Protein AF-A0A7W3NNF2-F1 (afdb_monomer)

Structure (mmCIF, N/CA/C/O backbone):
data_AF-A0A7W3NNF2-F1
#
_entry.id   AF-A0A7W3NNF2-F1
#
loop_
_atom_site.group_PDB
_atom_site.id
_atom_site.type_symbol
_atom_site.label_atom_id
_atom_site.label_alt_id
_atom_site.label_comp_id
_atom_site.label_asym_id
_atom_site.label_entity_id
_atom_site.label_seq_id
_atom_site.pdbx_PDB_ins_code
_atom_site.Cartn_x
_atom_site.Cartn_y
_atom_site.Cartn_z
_atom_site.occupancy
_atom_site.B_iso_or_equiv
_atom_site.auth_seq_id
_atom_site.auth_comp_id
_atom_site.auth_asym_id
_atom_site.auth_atom_id
_atom_site.pdbx_PDB_model_num
ATOM 1 N N . MET A 1 1 ? -35.968 32.078 -67.500 1.00 38.50 1 MET A N 1
ATOM 2 C CA . MET A 1 1 ? -36.875 32.742 -66.541 1.00 38.50 1 MET A CA 1
ATOM 3 C C . MET A 1 1 ? -36.019 33.376 -65.451 1.00 38.50 1 MET A C 1
ATOM 5 O O . MET A 1 1 ? -35.128 32.705 -64.951 1.00 38.50 1 MET A O 1
ATOM 9 N N . SER A 1 2 ? -36.236 34.665 -65.187 1.00 35.00 2 SER A N 1
ATOM 10 C CA . SER A 1 2 ? -35.641 35.509 -64.125 1.00 35.00 2 SER A CA 1
ATOM 11 C C . SER A 1 2 ? -36.028 35.037 -62.703 1.00 35.00 2 SER A C 1
ATOM 13 O O . SER A 1 2 ? -36.948 34.232 -62.609 1.00 35.00 2 SER A O 1
ATOM 15 N N . LEU A 1 3 ? -35.496 35.503 -61.557 1.00 34.69 3 LEU A N 1
ATOM 16 C CA . LEU A 1 3 ? -34.336 36.333 -61.132 1.00 34.69 3 LEU A CA 1
ATOM 1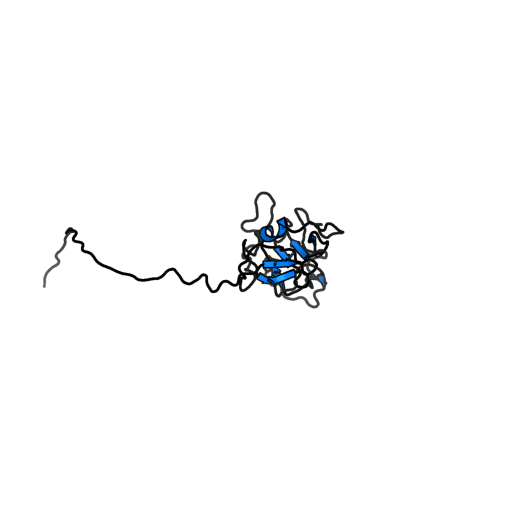7 C C . LEU A 1 3 ? -34.142 36.103 -59.599 1.00 34.69 3 LEU A C 1
ATOM 19 O O . LEU A 1 3 ? -35.027 35.536 -58.963 1.00 34.69 3 LEU A O 1
ATOM 23 N N . MET A 1 4 ? -33.038 36.557 -58.985 1.00 40.38 4 MET A N 1
ATOM 24 C CA . MET A 1 4 ? -32.804 36.493 -57.518 1.00 40.38 4 MET A CA 1
ATOM 25 C C . MET A 1 4 ? -33.267 37.760 -56.759 1.00 40.38 4 MET A C 1
ATOM 27 O O . MET A 1 4 ? -32.959 38.850 -57.233 1.00 40.38 4 MET A O 1
ATOM 31 N N . VAL A 1 5 ? -33.865 37.610 -55.556 1.00 39.09 5 VAL A N 1
ATOM 32 C CA . VAL A 1 5 ? -33.988 38.569 -54.406 1.00 39.09 5 VAL A CA 1
ATOM 33 C C . VAL A 1 5 ? -34.308 37.738 -53.127 1.00 39.09 5 VAL A C 1
ATOM 35 O O . VAL A 1 5 ? -34.936 36.694 -53.274 1.00 39.09 5 VAL A O 1
ATOM 38 N N . GLY A 1 6 ? -33.968 38.062 -51.864 1.00 32.38 6 GLY A N 1
ATOM 39 C CA . GLY A 1 6 ? -33.025 39.053 -51.305 1.00 32.38 6 GLY A CA 1
ATOM 40 C C . GLY A 1 6 ? -33.463 39.683 -49.952 1.00 32.38 6 GLY A C 1
ATOM 41 O O . GLY A 1 6 ? -34.292 40.582 -49.980 1.00 32.38 6 GLY A O 1
ATOM 42 N N . ALA A 1 7 ? -32.830 39.286 -48.824 1.00 37.88 7 ALA A N 1
ATOM 43 C CA . ALA A 1 7 ? -32.930 39.874 -47.452 1.00 37.88 7 ALA A CA 1
ATOM 44 C C . ALA A 1 7 ? -34.326 39.782 -46.739 1.00 37.88 7 ALA A C 1
ATOM 46 O O . ALA A 1 7 ? -35.313 39.475 -47.390 1.00 37.88 7 ALA A O 1
ATOM 47 N N . ASP A 1 8 ? -34.528 39.950 -45.414 1.00 39.12 8 ASP A N 1
ATOM 48 C CA . ASP A 1 8 ? -33.784 40.744 -44.411 1.00 39.12 8 ASP A CA 1
ATOM 49 C C . ASP A 1 8 ? -34.137 40.433 -42.904 1.00 39.12 8 ASP A C 1
ATOM 51 O O . ASP A 1 8 ? -34.826 39.468 -42.572 1.00 39.12 8 ASP A O 1
ATOM 55 N N . HIS A 1 9 ? -33.621 41.278 -42.000 1.00 33.97 9 HIS A N 1
ATOM 56 C CA . HIS A 1 9 ? -33.496 41.310 -40.529 1.00 33.97 9 HIS A CA 1
ATOM 57 C C . HIS A 1 9 ? -34.736 41.200 -39.570 1.00 33.97 9 HIS A C 1
ATOM 59 O O . HIS A 1 9 ? -35.650 42.013 -39.579 1.00 33.97 9 HIS A O 1
ATOM 65 N N . THR A 1 10 ? -34.609 40.313 -38.560 1.00 34.22 10 THR A N 1
ATOM 66 C CA . THR A 1 10 ? -34.455 40.617 -37.095 1.00 34.22 10 THR A CA 1
ATOM 67 C C . THR A 1 10 ? -35.571 41.229 -36.183 1.00 34.22 10 THR A C 1
ATOM 69 O O . THR A 1 10 ? -35.793 42.430 -36.159 1.00 34.22 10 THR A O 1
ATOM 72 N N . ARG A 1 11 ? -35.968 40.402 -35.180 1.00 35.00 11 ARG A N 1
ATOM 73 C CA . ARG A 1 11 ? -36.272 40.660 -33.727 1.00 35.00 11 ARG A CA 1
ATOM 74 C C . ARG A 1 11 ? -37.613 41.245 -33.200 1.00 35.00 11 ARG A C 1
ATOM 76 O O . ARG A 1 11 ? -38.072 42.298 -33.606 1.00 35.00 11 ARG A O 1
ATOM 83 N N . ARG A 1 12 ? -37.960 40.664 -32.027 1.00 36.41 12 ARG A N 1
ATOM 84 C CA . ARG A 1 12 ? -38.613 41.209 -30.801 1.00 36.41 12 ARG A CA 1
ATOM 85 C C . ARG A 1 12 ? -40.149 41.288 -30.706 1.00 36.41 12 ARG A C 1
ATOM 87 O O . ARG A 1 12 ? -40.740 42.329 -30.944 1.00 36.41 12 ARG A O 1
ATOM 94 N N . TYR A 1 13 ? -40.697 40.252 -30.067 1.00 33.94 13 TYR A N 1
ATOM 95 C CA . TYR A 1 13 ? -41.611 40.322 -28.910 1.00 33.94 13 TYR A CA 1
ATOM 96 C C . TYR A 1 13 ? -41.071 39.279 -27.895 1.00 33.94 13 TYR A C 1
ATOM 98 O O . TYR A 1 13 ? -40.384 38.355 -28.325 1.00 33.94 13 TYR A O 1
ATOM 106 N N . GLY A 1 14 ? -41.203 39.357 -26.570 1.00 31.67 14 GLY A N 1
ATOM 107 C CA . GLY A 1 14 ? -42.100 40.121 -25.697 1.00 31.67 14 GLY A CA 1
ATOM 108 C C . GLY A 1 14 ? -42.653 39.122 -24.667 1.00 31.67 14 GLY A C 1
ATOM 109 O O . GLY A 1 14 ? -43.333 38.185 -25.072 1.00 31.67 14 GLY A O 1
ATOM 110 N N . GLU A 1 15 ? -42.277 39.240 -23.391 1.00 40.91 15 GLU A N 1
ATOM 111 C CA . GLU A 1 15 ? -42.538 38.231 -22.342 1.00 40.91 15 GLU A CA 1
ATOM 112 C C . GLU A 1 15 ? -44.025 38.088 -21.980 1.00 40.91 15 GLU A C 1
ATOM 114 O O . GLU A 1 15 ? -44.731 39.091 -21.926 1.00 40.91 15 GLU A O 1
ATOM 119 N N . LEU A 1 16 ? -44.454 36.868 -21.624 1.00 37.06 16 LEU A N 1
ATOM 120 C CA . LEU A 1 16 ? -45.623 36.588 -20.776 1.00 37.06 16 LEU A CA 1
ATOM 121 C C . LEU A 1 16 ? -45.434 35.229 -20.063 1.00 37.06 16 LEU A C 1
ATOM 123 O O . LEU A 1 16 ? -45.477 34.180 -20.704 1.00 37.06 16 LEU A O 1
ATOM 127 N N . GLU A 1 17 ? -45.241 35.259 -18.741 1.00 44.72 17 GLU A N 1
ATOM 128 C CA . GLU A 1 17 ? -45.393 34.101 -17.835 1.00 44.72 17 GLU A CA 1
ATOM 129 C C . GLU A 1 17 ? -46.878 33.666 -17.779 1.00 44.72 17 GLU A C 1
ATOM 131 O O . GLU A 1 17 ? -47.758 34.493 -18.051 1.00 44.72 17 GLU A O 1
ATOM 136 N N . PRO A 1 18 ? -47.200 32.405 -17.414 1.00 44.91 18 PRO A N 1
ATOM 137 C CA . PRO A 1 18 ? -47.631 32.203 -16.020 1.00 44.91 18 PRO A CA 1
ATOM 138 C C . PRO A 1 18 ? -47.343 30.822 -15.378 1.00 44.91 18 PRO A C 1
ATOM 140 O O . PRO A 1 18 ? -47.273 29.792 -16.042 1.00 44.91 18 PRO A O 1
ATOM 143 N N . ASP A 1 19 ? -47.287 30.854 -14.042 1.00 37.44 19 ASP A N 1
ATOM 144 C CA . ASP A 1 19 ? -47.691 29.852 -13.036 1.00 37.44 19 ASP A CA 1
ATOM 145 C C . ASP A 1 19 ? -47.734 28.338 -13.352 1.00 37.44 19 ASP A C 1
ATOM 147 O O . ASP A 1 19 ? -48.500 27.855 -14.183 1.00 37.44 19 ASP A O 1
ATOM 151 N N . GLY A 1 20 ? -47.144 27.560 -12.428 1.00 35.47 20 GLY A N 1
ATOM 152 C CA . GLY A 1 20 ? -47.862 26.398 -11.875 1.00 35.47 20 GLY A CA 1
ATOM 153 C C . GLY A 1 20 ? -47.114 25.063 -11.774 1.00 35.47 20 GLY A C 1
ATOM 154 O O . GLY A 1 20 ? -47.039 24.293 -12.721 1.00 35.47 20 GLY A O 1
ATOM 155 N N . THR A 1 21 ? -46.730 24.703 -10.542 1.00 43.19 21 THR A N 1
ATOM 156 C CA . THR A 1 21 ? -46.660 23.312 -10.025 1.00 43.19 21 THR A CA 1
ATOM 157 C C . THR A 1 21 ? -45.976 22.219 -10.871 1.00 43.19 21 THR A C 1
ATOM 15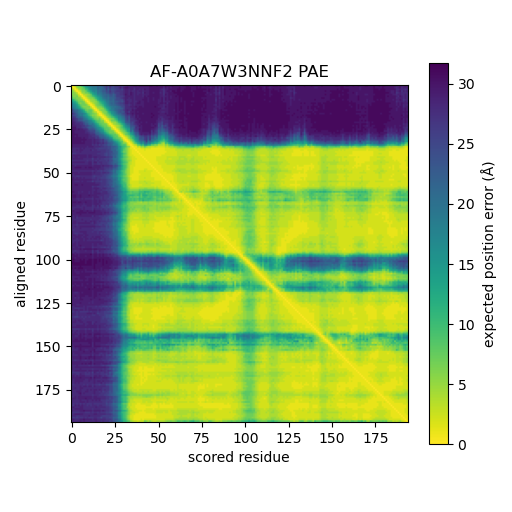9 O O . THR A 1 21 ? -46.620 21.489 -11.619 1.00 43.19 21 THR A O 1
ATOM 162 N N . GLY A 1 22 ? -44.701 21.943 -10.564 1.00 37.03 22 GLY A N 1
ATOM 163 C CA . GLY A 1 22 ? -43.995 20.727 -10.993 1.00 37.03 22 GLY A CA 1
ATOM 164 C C . GLY A 1 22 ? -43.159 20.089 -9.877 1.00 37.03 22 GLY A C 1
ATOM 165 O O . GLY A 1 22 ? -41.971 20.371 -9.744 1.00 37.03 22 GLY A O 1
ATOM 166 N N . ARG A 1 23 ? -43.747 19.187 -9.073 1.00 45.66 23 ARG A N 1
ATOM 167 C CA . ARG A 1 23 ? -42.959 18.260 -8.233 1.00 45.66 23 ARG A CA 1
ATOM 168 C C . ARG A 1 23 ? -42.293 17.223 -9.144 1.00 45.66 23 ARG A C 1
ATOM 170 O O . ARG A 1 23 ? -43.009 16.473 -9.798 1.00 45.66 23 ARG A O 1
ATOM 177 N N . GLY A 1 24 ? -40.966 17.088 -9.117 1.00 37.19 24 GLY A N 1
ATOM 178 C CA . GLY A 1 24 ? -40.318 15.997 -9.855 1.00 37.19 24 GLY A CA 1
ATOM 179 C C . GLY A 1 24 ? -38.791 16.017 -9.872 1.00 37.19 24 GLY A C 1
ATOM 180 O O . GLY A 1 24 ? -38.188 16.677 -10.701 1.00 37.19 24 GLY A O 1
ATOM 181 N N . GLN A 1 25 ? -38.198 15.247 -8.956 1.00 47.06 25 GLN A N 1
ATOM 182 C CA . GLN A 1 25 ? -36.982 14.421 -9.107 1.00 47.06 25 GLN A CA 1
ATOM 183 C C . GLN A 1 25 ? -36.225 14.549 -10.459 1.00 47.06 25 GLN A C 1
ATOM 185 O O . GLN A 1 25 ? -36.792 14.357 -11.529 1.00 47.06 25 GLN A O 1
ATOM 190 N N . ARG A 1 26 ? -34.893 14.691 -10.468 1.00 46.06 26 ARG A N 1
ATOM 191 C CA . ARG A 1 26 ? -33.960 13.689 -9.915 1.00 46.06 26 ARG A CA 1
ATOM 192 C C . ARG A 1 26 ? -32.717 14.335 -9.289 1.00 46.06 26 ARG A C 1
ATOM 194 O O . ARG A 1 26 ? -31.945 14.989 -9.981 1.00 46.06 26 ARG A O 1
ATOM 201 N N . ARG A 1 27 ? -32.452 14.041 -8.010 1.00 50.69 27 ARG A N 1
ATOM 202 C CA . ARG A 1 27 ? -31.066 14.023 -7.511 1.00 50.69 27 ARG A CA 1
ATOM 203 C C . ARG A 1 27 ? -30.389 12.794 -8.122 1.00 50.69 27 ARG A C 1
ATOM 205 O O . ARG A 1 27 ? -30.975 11.713 -8.073 1.00 50.69 27 ARG A O 1
ATOM 212 N N . GLY A 1 28 ? -29.215 12.977 -8.728 1.00 43.16 28 GLY A N 1
ATOM 213 C CA . GLY A 1 28 ? -28.478 11.912 -9.413 1.00 43.16 28 GLY A CA 1
ATOM 214 C C . GLY A 1 28 ? -28.218 10.728 -8.484 1.00 43.16 28 GLY A C 1
ATOM 215 O O . GLY A 1 28 ? -27.638 10.884 -7.413 1.00 43.16 28 GLY A O 1
ATOM 216 N N . SER A 1 29 ? -28.695 9.550 -8.872 1.00 49.78 29 SER A N 1
ATOM 217 C CA . SER A 1 29 ? -28.713 8.349 -8.038 1.00 49.78 29 SER A CA 1
ATOM 218 C C . SER A 1 29 ? -27.457 7.490 -8.216 1.00 49.78 29 SER A C 1
ATOM 220 O O . SER A 1 29 ? -27.585 6.292 -8.450 1.00 49.78 29 SER A O 1
ATOM 222 N N . ASP A 1 30 ? -26.277 8.106 -8.125 1.00 50.31 30 ASP A N 1
ATOM 223 C CA . ASP A 1 30 ? -24.987 7.484 -8.486 1.00 50.31 30 ASP A CA 1
ATOM 224 C C . ASP A 1 30 ? -24.115 7.115 -7.264 1.00 50.31 30 ASP A C 1
ATOM 226 O O . ASP A 1 30 ? -23.176 6.333 -7.349 1.00 50.31 30 ASP A O 1
ATOM 230 N N . ASP A 1 31 ? -24.470 7.616 -6.078 1.00 52.47 31 ASP A N 1
ATOM 231 C CA . ASP A 1 31 ? -23.687 7.433 -4.842 1.00 52.47 31 ASP A CA 1
ATOM 232 C C . ASP A 1 31 ? -23.972 6.098 -4.117 1.00 52.47 31 ASP A C 1
ATOM 234 O O . ASP A 1 31 ? -23.369 5.786 -3.097 1.00 52.47 31 ASP A O 1
ATOM 238 N N . ARG A 1 32 ? -24.913 5.287 -4.627 1.00 51.19 32 ARG A N 1
ATOM 239 C CA . ARG A 1 32 ? -25.394 4.052 -3.967 1.00 51.19 32 ARG A CA 1
ATOM 240 C C . ARG A 1 32 ? -24.659 2.771 -4.371 1.00 51.19 32 ARG A C 1
ATOM 242 O O . ARG A 1 32 ? -25.029 1.705 -3.894 1.00 51.19 32 ARG A O 1
ATOM 249 N N . ASN A 1 33 ? -23.656 2.864 -5.243 1.00 56.84 33 ASN A N 1
ATOM 250 C CA . ASN A 1 33 ? -22.888 1.706 -5.719 1.00 56.84 33 ASN A CA 1
ATOM 251 C C . ASN A 1 33 ? -21.378 1.819 -5.434 1.00 56.84 33 ASN A C 1
ATOM 253 O O . ASN A 1 33 ? -20.579 1.062 -5.985 1.00 56.84 33 ASN A O 1
ATOM 257 N N . ARG A 1 34 ? -20.987 2.763 -4.569 1.00 65.94 34 ARG A N 1
ATOM 258 C CA . ARG A 1 34 ? -19.632 2.866 -4.023 1.00 65.94 34 ARG A CA 1
ATOM 259 C C . ARG A 1 34 ? -19.516 1.916 -2.840 1.00 65.94 34 ARG A C 1
ATOM 261 O O . ARG A 1 34 ? -20.115 2.152 -1.796 1.00 65.94 34 ARG A O 1
ATOM 268 N N . CYS A 1 35 ? -18.746 0.847 -3.010 1.00 85.19 35 CYS A N 1
ATOM 269 C CA . CYS A 1 35 ? -18.306 0.046 -1.876 1.00 85.19 35 CYS A CA 1
ATOM 270 C C . CYS A 1 35 ? -17.312 0.897 -1.081 1.00 85.19 35 CYS A C 1
ATOM 272 O O . CYS A 1 35 ? -16.266 1.269 -1.612 1.00 85.19 35 CYS A O 1
ATOM 274 N N . VAL A 1 36 ? -17.671 1.246 0.150 1.00 95.00 36 VAL A N 1
ATOM 275 C CA . VAL A 1 36 ? -16.796 1.934 1.105 1.00 95.00 36 VAL A CA 1
ATOM 276 C C . VAL A 1 36 ? -16.325 0.906 2.126 1.00 95.00 36 VAL A C 1
ATOM 278 O O . VAL A 1 36 ? -17.095 0.020 2.492 1.00 95.00 36 VAL A O 1
ATOM 281 N N . THR A 1 37 ? -15.074 1.001 2.564 1.00 96.94 37 THR A N 1
ATOM 282 C CA . THR A 1 37 ? -14.524 0.141 3.618 1.00 96.94 37 THR A CA 1
ATOM 283 C C . THR A 1 37 ? -13.497 0.883 4.465 1.00 96.94 37 THR A C 1
ATOM 285 O O . THR A 1 37 ? -12.904 1.871 4.024 1.00 96.94 37 THR A O 1
ATOM 288 N N . VAL A 1 38 ? -13.272 0.377 5.675 1.00 98.00 38 VAL A N 1
ATOM 289 C CA . VAL A 1 38 ? -12.231 0.834 6.595 1.00 98.00 38 VAL A CA 1
ATOM 290 C C . VAL A 1 38 ? -11.297 -0.335 6.898 1.00 98.00 38 VAL A C 1
ATOM 292 O O . VAL A 1 38 ? -11.749 -1.452 7.146 1.00 98.00 38 VAL A O 1
ATOM 295 N N . PHE A 1 39 ? -9.984 -0.094 6.894 1.00 98.31 39 PHE A N 1
ATOM 296 C CA . PHE A 1 39 ? -8.999 -1.122 7.230 1.00 98.31 39 PHE A CA 1
ATOM 297 C C . PHE A 1 39 ? -8.590 -1.070 8.698 1.00 98.31 39 PHE A C 1
ATOM 299 O O . PHE A 1 39 ? -8.335 -0.004 9.258 1.00 98.31 39 PHE A O 1
ATOM 306 N N . TYR A 1 40 ? -8.446 -2.248 9.297 1.00 98.56 40 TYR A N 1
ATOM 307 C CA . TYR A 1 40 ? -8.100 -2.446 10.702 1.00 98.56 40 TYR A CA 1
ATOM 308 C C . TYR A 1 40 ? -6.889 -3.367 10.849 1.00 98.56 40 TYR A C 1
ATOM 310 O O . TYR A 1 40 ? -6.634 -4.232 10.013 1.00 98.56 40 TYR A O 1
ATOM 318 N N . CYS A 1 41 ? -6.134 -3.219 11.936 1.00 98.50 41 CYS A N 1
ATOM 319 C CA . CYS A 1 41 ? -5.023 -4.113 12.264 1.00 98.50 41 CYS A CA 1
ATOM 320 C C . CYS A 1 41 ? -5.535 -5.471 12.772 1.00 98.50 41 CYS A C 1
ATOM 322 O O . CYS A 1 41 ? -6.058 -5.545 13.885 1.00 98.50 41 CYS A O 1
ATOM 324 N N . SER A 1 42 ? -5.260 -6.571 12.065 1.00 98.19 42 SER A N 1
ATOM 325 C CA . SER A 1 42 ? -5.693 -7.925 12.469 1.00 98.19 42 SER A CA 1
ATOM 326 C C . SER A 1 42 ? -5.112 -8.407 13.806 1.00 98.19 42 SER A C 1
ATOM 328 O O . SER A 1 42 ? -5.589 -9.391 14.360 1.00 98.19 42 SER A O 1
ATOM 330 N N . LYS A 1 43 ? -4.080 -7.737 14.347 1.00 98.06 43 LYS A N 1
ATOM 331 C CA . LYS A 1 43 ? -3.489 -8.067 15.658 1.00 98.06 43 LYS A CA 1
ATOM 332 C C . LYS A 1 43 ? -4.184 -7.373 16.836 1.00 98.06 43 LYS A C 1
ATOM 334 O O . LYS A 1 43 ? -4.214 -7.940 17.923 1.00 98.06 43 LYS A O 1
ATOM 339 N N . CYS A 1 44 ? -4.655 -6.135 16.669 1.00 98.12 44 CYS A N 1
ATOM 340 C CA . CYS A 1 44 ? -5.128 -5.312 17.794 1.00 98.12 44 CYS A CA 1
ATOM 341 C C . CYS A 1 44 ? -6.424 -4.532 17.530 1.00 98.12 44 CYS A C 1
ATOM 343 O O . CYS A 1 44 ? -6.808 -3.725 18.369 1.00 98.12 44 CYS A O 1
ATOM 345 N N . GLY A 1 45 ? -7.061 -4.716 16.371 1.00 98.00 45 GLY A N 1
ATOM 346 C CA . GLY A 1 45 ? -8.346 -4.105 16.021 1.00 98.00 45 GLY A CA 1
ATOM 347 C C . GLY A 1 45 ? -8.333 -2.585 15.833 1.00 98.00 45 GLY A C 1
ATOM 348 O O . GLY A 1 45 ? -9.394 -2.008 15.627 1.00 98.00 45 GLY A O 1
ATOM 349 N N . ILE A 1 46 ? -7.174 -1.916 15.903 1.00 97.81 46 ILE A N 1
ATOM 350 C CA . ILE A 1 46 ? -7.122 -0.464 15.692 1.00 97.81 46 ILE A CA 1
ATOM 351 C C . ILE A 1 46 ? -7.399 -0.134 14.225 1.00 97.81 46 ILE A C 1
ATOM 353 O O . ILE A 1 46 ? -6.864 -0.785 13.323 1.00 97.81 46 ILE A O 1
ATOM 357 N N . GLU A 1 47 ? -8.216 0.889 14.020 1.00 97.94 47 GLU A N 1
ATOM 358 C CA . GLU A 1 47 ? -8.468 1.523 12.732 1.00 97.94 47 GLU A CA 1
ATOM 359 C C . GLU A 1 47 ? -7.166 2.069 12.123 1.00 97.94 47 GLU A C 1
ATOM 361 O O . GLU A 1 47 ? -6.338 2.662 12.820 1.00 97.94 47 GLU A O 1
ATOM 366 N N . LEU A 1 48 ? -6.983 1.860 10.820 1.00 97.88 48 LEU A N 1
ATOM 367 C CA . LEU A 1 48 ? -5.796 2.247 10.051 1.00 97.88 48 LEU A CA 1
ATOM 368 C C . LEU A 1 48 ? -6.096 3.307 8.992 1.00 97.88 48 LEU A C 1
ATOM 370 O O . LEU A 1 48 ? -5.192 4.048 8.621 1.00 97.88 48 LEU A O 1
ATOM 374 N N . THR A 1 49 ? -7.333 3.397 8.512 1.00 97.75 49 THR A N 1
ATOM 375 C CA . THR A 1 49 ? -7.756 4.328 7.456 1.00 97.75 49 THR A CA 1
ATOM 376 C C . THR A 1 49 ? -9.014 5.075 7.889 1.00 97.75 49 THR A C 1
ATOM 378 O O . THR A 1 49 ? -9.646 4.704 8.870 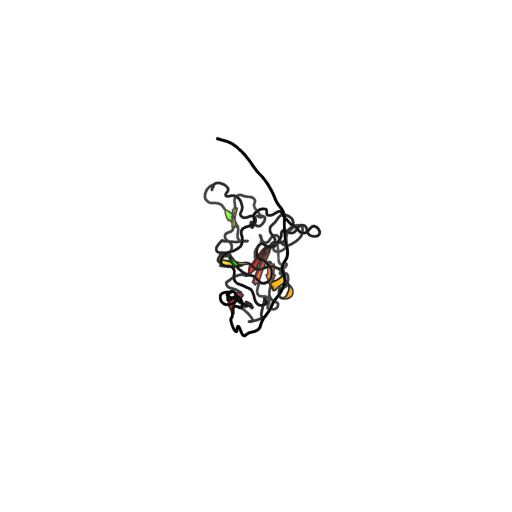1.00 97.75 49 THR A O 1
ATOM 381 N N . GLY A 1 50 ? -9.389 6.134 7.171 1.00 96.12 50 GLY A N 1
ATOM 382 C CA . GLY A 1 50 ? -10.798 6.544 7.151 1.00 96.12 50 GLY A CA 1
ATOM 383 C C . GLY A 1 50 ? -11.613 5.651 6.208 1.00 96.12 50 GLY A C 1
ATOM 384 O O . GLY A 1 50 ? -11.111 4.628 5.733 1.00 96.12 50 GLY A O 1
ATOM 385 N N . ASP A 1 51 ? -12.828 6.095 5.893 1.00 97.12 51 ASP A N 1
ATOM 386 C CA . ASP A 1 51 ? -13.652 5.557 4.806 1.00 97.12 51 ASP A CA 1
ATOM 387 C C . ASP A 1 51 ? -12.902 5.639 3.466 1.00 97.12 51 ASP A C 1
ATOM 389 O O . ASP A 1 51 ? -12.555 6.733 3.012 1.00 97.12 51 ASP A O 1
ATOM 393 N N . LEU A 1 52 ? -12.667 4.493 2.819 1.00 97.88 52 LEU A N 1
ATOM 394 C CA . LEU A 1 52 ? -12.057 4.406 1.490 1.00 97.88 52 LEU A CA 1
ATOM 395 C C . LEU A 1 52 ? -13.040 3.829 0.470 1.00 97.88 52 LEU A C 1
ATOM 397 O O . LEU A 1 52 ? -13.638 2.778 0.696 1.00 97.88 52 LEU A O 1
ATOM 401 N N . VAL A 1 53 ? -13.165 4.483 -0.685 1.00 97.81 53 VAL A N 1
ATOM 402 C CA . VAL A 1 53 ? -13.896 3.958 -1.845 1.00 97.81 53 VAL A CA 1
ATOM 403 C C . VAL A 1 53 ? -13.064 2.864 -2.516 1.00 97.81 53 VAL A C 1
ATOM 405 O O . VAL A 1 53 ? -11.935 3.100 -2.951 1.00 97.81 53 VAL A O 1
ATOM 408 N N . VAL A 1 54 ? -13.633 1.668 -2.647 1.00 97.19 54 VAL A N 1
ATOM 409 C CA . VAL A 1 54 ? -12.997 0.545 -3.341 1.00 97.19 54 VAL A CA 1
ATOM 410 C C . VAL A 1 54 ? -13.069 0.765 -4.854 1.00 97.19 54 VAL A C 1
ATOM 412 O O . VAL A 1 54 ? -14.152 0.842 -5.439 1.00 97.19 54 VAL A O 1
ATOM 415 N N . LEU A 1 55 ? -11.905 0.847 -5.495 1.00 96.75 55 LEU A N 1
ATOM 416 C CA . LEU A 1 55 ? -11.747 0.864 -6.946 1.00 96.75 55 LEU A CA 1
ATOM 417 C C . LEU A 1 55 ? -11.772 -0.573 -7.503 1.00 96.75 55 LEU A C 1
ATOM 419 O O . LEU A 1 55 ? -11.302 -1.494 -6.832 1.00 96.75 55 LEU A O 1
ATOM 423 N N . PRO A 1 56 ? -12.267 -0.790 -8.738 1.00 95.12 56 PRO A N 1
ATOM 424 C CA . PRO A 1 56 ? -12.357 -2.128 -9.332 1.00 95.12 56 PRO A CA 1
ATOM 425 C C . PRO A 1 56 ? -10.990 -2.748 -9.673 1.00 95.12 56 PRO A C 1
ATOM 427 O O . PRO A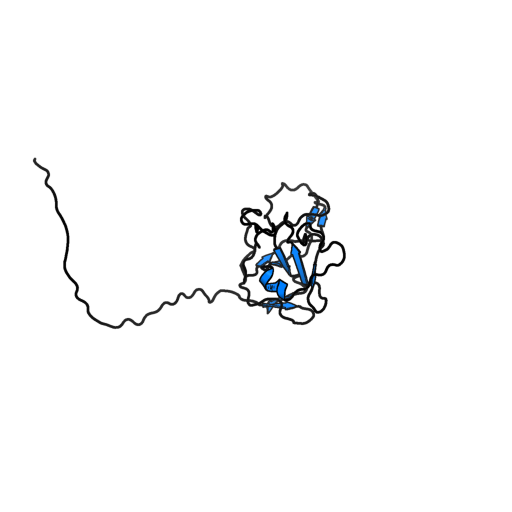 1 56 ? -10.896 -3.963 -9.822 1.00 95.12 56 PRO A O 1
ATOM 430 N N . ALA A 1 57 ? -9.951 -1.924 -9.815 1.00 95.00 57 ALA A N 1
ATOM 431 C CA . ALA A 1 57 ? -8.564 -2.316 -10.047 1.00 95.00 57 ALA A CA 1
ATOM 432 C C . ALA A 1 57 ? -7.628 -1.189 -9.578 1.00 95.00 57 ALA A C 1
ATOM 434 O O . ALA A 1 57 ? -8.072 -0.057 -9.356 1.00 95.00 57 ALA A O 1
ATOM 435 N N . VAL A 1 58 ? -6.331 -1.484 -9.453 1.00 94.56 58 VAL A N 1
ATOM 436 C CA . VAL A 1 58 ? -5.302 -0.444 -9.304 1.00 94.56 58 VAL A CA 1
ATOM 437 C C . VAL A 1 58 ? -5.244 0.372 -10.607 1.00 94.56 58 VAL A C 1
ATOM 439 O O . VAL A 1 58 ? -5.213 -0.243 -11.672 1.00 94.56 58 VAL A O 1
ATOM 442 N N . PRO A 1 59 ? -5.243 1.719 -10.566 1.00 92.88 59 PRO A N 1
ATOM 443 C CA . PRO A 1 59 ? -5.081 2.533 -11.770 1.00 92.88 59 PRO A CA 1
ATOM 444 C C . PRO A 1 59 ? -3.752 2.274 -12.495 1.00 92.88 59 PRO A C 1
ATOM 446 O O . PRO A 1 59 ? -2.723 2.059 -11.853 1.00 92.88 59 PRO A O 1
ATOM 449 N N . ASP A 1 60 ? -3.768 2.346 -13.826 1.00 88.75 60 ASP A N 1
ATOM 450 C CA . ASP A 1 60 ? -2.548 2.345 -14.638 1.00 88.75 60 ASP A CA 1
ATOM 451 C C . ASP A 1 60 ? -1.749 3.648 -14.438 1.00 88.75 60 ASP A C 1
ATOM 453 O O . ASP A 1 60 ? -2.317 4.714 -14.185 1.00 88.75 60 ASP A O 1
ATOM 457 N N . VAL A 1 61 ? -0.421 3.572 -14.577 1.00 84.38 61 VAL A N 1
ATOM 458 C CA . VAL A 1 61 ? 0.480 4.736 -14.528 1.00 84.38 61 VAL A CA 1
ATOM 459 C C . VAL A 1 61 ? 1.011 5.021 -15.934 1.00 84.38 61 VAL A C 1
ATOM 461 O O . VAL A 1 61 ? 1.888 4.310 -16.421 1.00 84.38 61 VAL A O 1
ATOM 464 N N . ASP A 1 62 ? 0.499 6.073 -16.579 1.00 80.00 62 ASP A N 1
ATOM 465 C CA . ASP A 1 62 ? 0.878 6.451 -17.953 1.00 80.00 62 ASP A CA 1
ATOM 466 C C . ASP A 1 62 ? 2.368 6.835 -18.080 1.00 80.00 62 ASP A C 1
ATOM 468 O O . ASP A 1 62 ? 3.097 6.284 -18.908 1.00 80.00 62 ASP A O 1
ATOM 472 N N . ASP A 1 63 ? 2.830 7.773 -17.243 1.00 83.94 63 ASP A N 1
ATOM 473 C CA . ASP A 1 63 ? 4.243 8.139 -17.082 1.00 83.94 63 ASP A CA 1
ATOM 474 C C . ASP A 1 63 ? 4.582 8.200 -15.579 1.00 83.94 63 ASP A C 1
ATOM 476 O O . ASP A 1 63 ? 4.087 9.087 -14.877 1.00 83.94 63 ASP A O 1
ATOM 480 N N . PRO A 1 64 ? 5.451 7.311 -15.054 1.00 77.56 64 PRO A N 1
ATOM 481 C CA . PRO A 1 64 ? 5.841 7.300 -13.641 1.00 77.56 64 PRO A CA 1
ATOM 482 C C . PRO A 1 64 ? 6.695 8.508 -13.213 1.00 77.56 64 PRO A C 1
ATOM 484 O O . PRO A 1 64 ? 7.104 8.596 -12.050 1.00 77.56 64 PRO A O 1
ATOM 487 N N . ASN A 1 65 ? 7.011 9.428 -14.127 1.00 82.25 65 ASN A N 1
ATOM 488 C CA . ASN A 1 65 ? 7.667 10.699 -13.832 1.00 82.25 65 ASN A CA 1
ATOM 489 C C . ASN A 1 65 ? 6.742 11.911 -13.939 1.00 82.25 65 ASN A C 1
ATOM 491 O O . ASN A 1 65 ? 7.108 12.965 -13.405 1.00 82.25 65 ASN A O 1
ATOM 495 N N . ASP A 1 66 ? 5.566 11.789 -14.568 1.00 85.19 66 ASP A N 1
ATOM 496 C CA . ASP A 1 66 ? 4.656 12.926 -14.657 1.00 85.19 66 ASP A CA 1
ATOM 497 C C . ASP A 1 66 ? 4.171 13.345 -13.265 1.00 85.19 66 ASP A C 1
ATOM 499 O O . ASP A 1 66 ? 3.867 12.545 -12.375 1.00 85.19 66 ASP A O 1
ATOM 503 N N . GLY A 1 67 ? 4.146 14.659 -13.063 1.00 83.75 67 GLY A N 1
ATOM 504 C CA . GLY A 1 67 ? 3.628 15.258 -11.852 1.00 83.75 67 GLY A CA 1
ATOM 505 C C . GLY A 1 67 ? 4.327 14.839 -10.555 1.00 83.75 67 GLY A C 1
ATOM 506 O O . GLY A 1 67 ? 3.695 14.995 -9.505 1.00 83.75 67 GLY A O 1
ATOM 507 N N . ARG A 1 68 ? 5.582 14.349 -10.609 1.00 90.88 68 ARG A N 1
ATOM 508 C CA . ARG A 1 68 ? 6.460 14.172 -9.434 1.00 90.88 68 ARG A CA 1
ATOM 509 C C . ARG A 1 68 ? 6.474 15.440 -8.574 1.00 90.88 68 ARG A C 1
ATOM 511 O O . ARG A 1 68 ? 6.516 16.560 -9.091 1.00 90.88 68 ARG A O 1
ATOM 518 N N . ASP A 1 69 ? 6.466 15.272 -7.254 1.00 90.56 69 ASP A N 1
ATOM 519 C CA . ASP A 1 69 ? 6.555 16.402 -6.330 1.00 90.56 69 ASP A CA 1
ATOM 520 C C . ASP A 1 69 ? 7.914 17.103 -6.470 1.00 90.56 69 ASP A C 1
ATOM 522 O O . ASP A 1 69 ? 8.971 16.504 -6.270 1.00 90.56 69 ASP A O 1
ATOM 526 N N . LYS A 1 70 ? 7.881 18.408 -6.756 1.00 90.06 70 LYS A N 1
ATOM 527 C CA . LYS A 1 70 ? 9.076 19.227 -7.004 1.00 90.06 70 LYS A CA 1
ATOM 528 C C . LYS A 1 70 ? 9.993 19.356 -5.786 1.00 90.06 70 LYS A C 1
ATOM 530 O O . LYS A 1 70 ? 11.152 19.719 -5.959 1.00 90.06 70 LYS A O 1
ATOM 535 N N . LYS A 1 71 ? 9.491 19.108 -4.568 1.00 89.44 71 LYS A N 1
ATOM 536 C CA . LYS A 1 71 ? 10.271 19.237 -3.327 1.00 89.44 71 LYS A CA 1
ATOM 537 C C . LYS A 1 71 ? 10.926 17.924 -2.889 1.00 89.44 71 LYS A C 1
ATOM 539 O O . LYS A 1 71 ? 12.071 17.946 -2.453 1.00 89.44 71 LYS A O 1
ATOM 544 N N . SER A 1 72 ? 10.207 16.805 -2.961 1.00 88.25 72 SER A N 1
ATOM 545 C CA . SER A 1 72 ? 10.676 15.485 -2.505 1.00 88.25 72 SER A CA 1
ATOM 546 C C . SER A 1 72 ? 11.133 14.548 -3.628 1.00 88.25 72 SER A C 1
ATOM 548 O O . SER A 1 72 ? 11.712 13.503 -3.341 1.00 88.25 72 SER A O 1
ATOM 550 N N . GLY A 1 73 ? 10.853 14.877 -4.894 1.00 90.44 73 GLY A N 1
ATOM 551 C CA . GLY A 1 73 ? 11.134 14.028 -6.058 1.00 90.44 73 GLY A CA 1
ATOM 552 C C . GLY A 1 73 ? 10.251 12.778 -6.165 1.00 90.44 73 GLY A C 1
ATOM 553 O O . GLY A 1 73 ? 10.415 11.984 -7.093 1.00 90.44 73 GLY A O 1
ATOM 554 N N . ARG A 1 74 ? 9.317 12.573 -5.228 1.00 92.25 74 ARG A N 1
ATOM 555 C CA . ARG A 1 74 ? 8.438 11.398 -5.193 1.00 92.25 74 ARG A CA 1
ATOM 556 C C . ARG A 1 74 ? 7.438 11.426 -6.339 1.00 92.25 74 ARG A C 1
ATOM 558 O O . ARG A 1 74 ? 6.906 12.484 -6.676 1.00 92.25 74 ARG A O 1
ATOM 565 N N . ALA A 1 75 ? 7.151 10.250 -6.892 1.00 92.19 75 ALA A N 1
ATOM 566 C CA . ALA A 1 75 ? 6.037 10.056 -7.811 1.00 92.19 75 ALA A CA 1
ATOM 567 C C . ALA A 1 75 ? 4.704 10.442 -7.152 1.00 92.19 75 ALA A C 1
ATOM 569 O O . ALA A 1 75 ? 4.579 10.517 -5.920 1.00 92.19 75 ALA A O 1
ATOM 570 N N . ARG A 1 76 ? 3.683 10.652 -7.981 1.00 92.56 76 ARG A N 1
ATOM 571 C CA . ARG A 1 76 ? 2.302 10.639 -7.494 1.00 92.56 76 ARG A CA 1
ATOM 572 C C . ARG A 1 76 ? 1.977 9.256 -6.943 1.00 92.56 76 ARG A C 1
ATOM 574 O O . ARG A 1 76 ? 2.589 8.269 -7.345 1.00 92.56 76 ARG A O 1
ATOM 581 N N . SER A 1 77 ? 1.033 9.193 -6.010 1.00 94.00 77 SER A N 1
ATOM 582 C CA . SER A 1 77 ? 0.491 7.896 -5.627 1.00 94.00 77 SER A CA 1
ATOM 583 C C . SER A 1 77 ? -0.499 7.421 -6.680 1.00 94.00 77 SER A C 1
ATOM 585 O O . SER A 1 77 ? -1.329 8.202 -7.144 1.00 94.00 77 SER A O 1
ATOM 587 N N . THR A 1 78 ? -0.385 6.149 -7.044 1.00 93.44 78 THR A N 1
ATOM 588 C CA . THR A 1 78 ? -1.194 5.483 -8.071 1.00 93.44 78 THR A CA 1
ATOM 589 C C . THR A 1 78 ? -2.668 5.403 -7.680 1.00 93.44 78 THR A C 1
ATOM 591 O O . THR A 1 78 ? -3.550 5.547 -8.521 1.00 93.44 78 THR A O 1
ATOM 594 N N . VAL A 1 79 ? -2.953 5.235 -6.385 1.00 95.62 79 VAL A N 1
ATOM 595 C CA . VAL A 1 79 ? -4.313 5.282 -5.840 1.00 95.62 79 VAL A CA 1
ATOM 596 C C . VAL A 1 79 ? -4.596 6.695 -5.299 1.00 95.62 79 VAL A C 1
ATOM 598 O O . VAL A 1 79 ? -3.806 7.207 -4.500 1.00 95.62 79 VAL A O 1
ATOM 601 N N . PRO A 1 80 ? -5.702 7.352 -5.708 1.00 95.75 80 PRO A N 1
ATOM 602 C CA . PRO A 1 80 ? -6.119 8.641 -5.153 1.00 95.75 80 PRO A CA 1
ATOM 603 C C . PRO A 1 80 ? -6.434 8.577 -3.650 1.00 95.75 80 PRO A C 1
ATOM 605 O O . PRO A 1 80 ? -6.776 7.524 -3.121 1.00 95.75 80 PRO A O 1
ATOM 608 N N . ARG A 1 81 ? -6.379 9.727 -2.968 1.00 97.12 81 ARG A N 1
ATOM 609 C CA . ARG A 1 81 ? -6.842 9.859 -1.572 1.00 97.12 81 ARG A CA 1
ATOM 610 C C . ARG A 1 81 ? -8.307 9.464 -1.424 1.00 97.12 81 ARG A C 1
ATOM 612 O O . ARG A 1 81 ? -9.118 9.808 -2.282 1.00 97.12 81 ARG A O 1
ATOM 619 N N . GLY A 1 82 ? -8.641 8.836 -0.303 1.00 97.44 82 GLY A N 1
ATOM 620 C CA . GLY A 1 82 ? -9.989 8.346 -0.020 1.00 97.44 82 GLY A CA 1
ATOM 621 C C . GLY A 1 82 ? -10.375 7.129 -0.862 1.00 97.44 82 GLY A C 1
ATOM 622 O O . GLY A 1 82 ? -11.558 6.805 -0.938 1.00 97.44 82 GLY A O 1
ATOM 623 N N . CYS A 1 83 ? -9.406 6.464 -1.499 1.00 97.94 83 CYS A N 1
ATOM 624 C CA . CYS A 1 83 ? -9.621 5.276 -2.318 1.00 97.94 83 CYS A CA 1
ATOM 625 C C . CYS A 1 83 ? -8.680 4.133 -1.911 1.00 97.94 83 CYS A C 1
ATOM 627 O O . CYS A 1 83 ? -7.588 4.347 -1.381 1.00 97.94 83 CYS A O 1
ATOM 629 N N . CYS A 1 84 ? -9.082 2.906 -2.231 1.00 97.94 84 CYS A N 1
ATOM 630 C CA . CYS A 1 84 ? -8.232 1.720 -2.165 1.00 97.94 84 CYS A CA 1
ATOM 631 C C . CYS A 1 84 ? -8.444 0.820 -3.386 1.00 97.94 84 CYS A C 1
ATOM 633 O O . CYS A 1 84 ? -9.510 0.834 -3.998 1.00 97.94 84 CYS A O 1
ATOM 635 N N . ALA A 1 85 ? -7.458 -0.011 -3.703 1.00 97.50 85 ALA A N 1
ATOM 636 C CA . ALA A 1 85 ? -7.569 -1.069 -4.703 1.00 97.50 85 ALA A CA 1
ATOM 637 C C . ALA A 1 85 ? -6.865 -2.340 -4.210 1.00 97.50 85 ALA A C 1
ATOM 639 O O . ALA A 1 85 ? -5.918 -2.255 -3.429 1.00 97.50 85 ALA A O 1
ATOM 640 N N . ILE A 1 86 ? -7.298 -3.511 -4.678 1.00 97.25 86 ILE A N 1
ATOM 641 C CA . ILE A 1 86 ? -6.547 -4.758 -4.484 1.00 97.25 86 ILE A CA 1
ATOM 642 C C . ILE A 1 86 ? -5.596 -4.932 -5.666 1.00 97.25 86 ILE A C 1
ATOM 644 O O . ILE A 1 86 ? -6.032 -4.909 -6.816 1.00 97.25 86 ILE A O 1
ATOM 648 N N . ASP A 1 87 ? -4.308 -5.110 -5.380 1.00 95.50 87 ASP A N 1
ATOM 649 C CA . ASP A 1 87 ? -3.305 -5.493 -6.370 1.00 95.50 87 ASP A CA 1
ATOM 650 C C . ASP A 1 87 ? -3.141 -7.021 -6.381 1.00 95.50 87 ASP A C 1
ATOM 652 O O . ASP A 1 87 ? -2.621 -7.568 -5.402 1.00 95.50 87 ASP A O 1
ATOM 656 N N . PRO A 1 88 ? -3.580 -7.731 -7.438 1.00 95.31 88 PRO A N 1
ATOM 657 C CA . PRO A 1 88 ? -3.469 -9.187 -7.517 1.00 95.31 88 PRO A CA 1
ATOM 658 C C . PRO A 1 88 ? -2.030 -9.667 -7.766 1.00 95.31 88 PRO A C 1
ATOM 660 O O . PRO A 1 88 ? -1.744 -10.864 -7.625 1.00 95.31 88 PRO A O 1
ATOM 663 N N . ASP A 1 89 ? -1.113 -8.779 -8.160 1.00 92.31 89 ASP A N 1
ATOM 664 C CA . ASP A 1 89 ? 0.257 -9.149 -8.499 1.00 92.31 89 ASP A CA 1
ATOM 665 C C . ASP A 1 89 ? 1.206 -9.187 -7.291 1.00 92.31 89 ASP A C 1
ATOM 667 O O . ASP A 1 89 ? 0.950 -8.567 -6.258 1.00 92.31 89 ASP A O 1
ATOM 671 N N . PRO A 1 90 ? 2.307 -9.967 -7.362 1.00 91.94 90 PRO A N 1
ATOM 672 C CA . PRO A 1 90 ? 3.293 -10.005 -6.294 1.00 91.94 90 PRO A CA 1
ATOM 673 C C . PRO A 1 90 ? 4.041 -8.674 -6.277 1.00 91.94 90 PRO A C 1
ATOM 675 O O . PRO A 1 90 ? 4.628 -8.286 -7.292 1.00 91.94 90 PRO A O 1
ATOM 678 N N . TRP A 1 91 ? 4.068 -8.002 -5.127 1.00 91.56 91 TRP A N 1
ATOM 679 C CA . TRP A 1 91 ? 4.736 -6.708 -5.003 1.00 91.56 91 TRP A CA 1
ATOM 680 C C . TRP A 1 91 ? 5.726 -6.645 -3.834 1.00 91.56 91 TRP A C 1
ATOM 682 O O . TRP A 1 91 ? 5.511 -7.207 -2.757 1.00 91.56 91 TRP A O 1
ATOM 692 N N . GL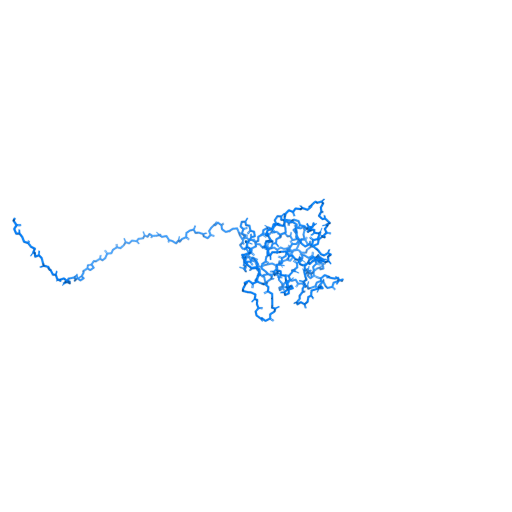Y A 1 92 ? 6.841 -5.939 -4.042 1.00 89.94 92 GLY A N 1
ATOM 693 C CA . GLY A 1 92 ? 7.919 -5.808 -3.058 1.00 89.94 92 GLY A CA 1
ATOM 694 C C . GLY A 1 92 ? 8.752 -7.086 -2.877 1.00 89.94 92 GLY A C 1
ATOM 695 O O . GLY A 1 92 ? 8.933 -7.865 -3.811 1.00 89.94 92 GLY A O 1
ATOM 696 N N . ALA A 1 93 ? 9.306 -7.283 -1.679 1.00 90.44 93 ALA A N 1
ATOM 697 C CA . ALA A 1 93 ? 10.137 -8.444 -1.346 1.00 90.44 93 ALA A CA 1
ATOM 698 C C . ALA A 1 93 ? 9.302 -9.689 -0.959 1.00 90.44 93 ALA A C 1
ATOM 700 O O . ALA A 1 93 ? 8.226 -9.527 -0.378 1.00 90.44 93 ALA A O 1
ATOM 701 N N . PRO A 1 94 ? 9.821 -10.923 -1.146 1.00 91.38 94 PRO A N 1
ATOM 702 C CA . PRO A 1 94 ? 11.144 -11.262 -1.685 1.00 91.38 94 PRO A CA 1
ATOM 703 C C . PRO A 1 94 ? 11.261 -11.065 -3.202 1.00 91.38 94 PRO A C 1
ATOM 705 O O . PRO A 1 94 ? 10.265 -11.007 -3.918 1.00 91.38 94 PRO A O 1
ATOM 708 N N . PHE A 1 95 ? 12.502 -11.001 -3.685 1.00 89.06 95 PHE A N 1
ATOM 709 C CA . PHE A 1 95 ? 12.833 -11.019 -5.110 1.00 89.06 95 PHE A CA 1
ATOM 710 C C . PHE A 1 95 ? 13.452 -12.368 -5.468 1.00 89.06 95 PHE A C 1
ATOM 712 O O . PHE A 1 95 ? 14.339 -12.839 -4.759 1.00 89.06 95 PHE A O 1
ATOM 719 N N . VAL A 1 96 ? 12.988 -12.982 -6.556 1.00 88.56 96 VAL A N 1
ATOM 720 C CA . VAL A 1 96 ? 13.450 -14.299 -7.027 1.00 88.56 96 VAL A CA 1
ATOM 721 C C . VAL A 1 96 ? 13.991 -14.206 -8.456 1.00 88.56 96 VAL A C 1
ATOM 723 O O . VAL A 1 96 ? 13.533 -13.339 -9.205 1.00 88.56 96 VAL A O 1
ATOM 726 N N . PRO A 1 97 ? 14.953 -15.059 -8.859 1.00 87.25 97 PRO A N 1
ATOM 727 C CA . PRO A 1 97 ? 15.461 -15.086 -10.229 1.00 87.25 97 PRO A CA 1
ATOM 728 C C . PRO A 1 97 ? 14.360 -15.333 -11.267 1.00 87.25 97 PRO A C 1
ATOM 730 O O . PRO A 1 97 ? 13.401 -16.065 -11.022 1.00 87.25 97 PRO A O 1
ATOM 733 N N . VAL A 1 98 ? 14.513 -14.741 -12.448 1.00 81.12 98 VAL A N 1
ATOM 734 C CA . VAL A 1 98 ? 13.632 -14.979 -13.595 1.00 81.12 98 VAL A CA 1
ATOM 735 C C . VAL A 1 98 ? 14.018 -16.293 -14.284 1.00 81.12 98 VAL A C 1
ATOM 737 O O . VAL A 1 98 ? 15.093 -16.396 -14.864 1.00 81.12 98 VAL A O 1
ATOM 740 N N . GLU A 1 99 ? 13.119 -17.281 -14.269 1.00 71.25 99 GLU A N 1
ATOM 741 C CA . GLU A 1 99 ? 13.371 -18.637 -14.799 1.00 71.25 99 GLU A CA 1
ATOM 742 C C . GLU A 1 99 ? 13.635 -18.696 -16.316 1.00 71.25 99 GLU A C 1
ATOM 744 O O . GLU A 1 99 ? 14.299 -19.612 -16.795 1.00 71.25 99 GLU A O 1
ATOM 749 N N . ALA A 1 100 ? 13.124 -17.732 -17.089 1.00 65.69 100 ALA A N 1
ATOM 750 C CA . ALA A 1 100 ? 13.380 -17.620 -18.525 1.00 65.69 100 ALA A CA 1
ATOM 751 C C . ALA A 1 100 ? 13.257 -16.159 -18.995 1.00 65.69 100 ALA A C 1
ATOM 753 O O . ALA A 1 100 ? 12.354 -15.463 -18.517 1.00 65.69 100 ALA A O 1
ATOM 754 N N . PRO A 1 101 ? 14.075 -15.682 -19.961 1.00 55.53 101 PRO A N 1
ATOM 755 C CA . PRO A 1 101 ? 13.998 -14.314 -20.478 1.00 55.53 101 PRO A CA 1
ATOM 756 C C . PRO A 1 101 ? 12.643 -13.998 -21.130 1.00 55.53 101 PRO A C 1
ATOM 758 O O . PRO A 1 101 ? 12.440 -14.157 -22.334 1.00 55.53 101 PRO A O 1
ATOM 761 N N . ARG A 1 102 ? 11.690 -13.505 -20.335 1.00 58.31 102 ARG A N 1
ATOM 762 C CA . ARG A 1 102 ? 10.456 -12.914 -20.857 1.00 58.31 102 ARG A CA 1
ATOM 763 C C . ARG A 1 102 ? 10.827 -11.633 -21.602 1.00 58.31 102 ARG A C 1
ATOM 765 O O . ARG A 1 102 ? 11.679 -10.869 -21.141 1.00 58.31 102 ARG A O 1
ATOM 772 N N . ARG A 1 103 ? 10.178 -11.372 -22.746 1.00 55.66 103 ARG A N 1
ATOM 773 C CA . ARG A 1 103 ? 10.235 -10.040 -23.374 1.00 55.66 103 ARG A CA 1
ATOM 774 C C . ARG A 1 103 ? 9.916 -9.013 -22.293 1.00 55.66 103 ARG A C 1
ATOM 776 O O . ARG A 1 103 ? 8.946 -9.202 -21.562 1.00 55.66 103 ARG A O 1
ATOM 783 N N . ARG A 1 104 ? 10.719 -7.947 -22.199 1.00 52.44 104 ARG A N 1
ATOM 784 C CA . ARG A 1 104 ? 10.424 -6.830 -21.297 1.00 52.44 104 ARG A CA 1
ATOM 785 C C . ARG A 1 104 ? 9.043 -6.297 -21.671 1.00 52.44 104 ARG A C 1
ATOM 787 O O . ARG A 1 104 ? 8.897 -5.667 -22.719 1.00 52.44 104 ARG A O 1
ATOM 794 N N . ALA A 1 105 ? 8.041 -6.591 -20.845 1.00 54.84 105 ALA A N 1
ATOM 795 C CA . ALA A 1 105 ? 6.804 -5.833 -20.860 1.00 54.84 105 ALA A CA 1
ATOM 796 C C . ALA A 1 105 ? 7.167 -4.356 -20.649 1.00 54.84 105 ALA A C 1
ATOM 798 O O . ALA A 1 105 ? 8.198 -4.051 -20.035 1.00 54.84 105 ALA A O 1
ATOM 799 N N . ARG A 1 106 ? 6.341 -3.435 -21.156 1.00 56.81 106 ARG A N 1
ATOM 800 C CA . ARG A 1 106 ? 6.404 -2.069 -20.628 1.00 56.81 106 ARG A CA 1
ATOM 801 C C . ARG A 1 106 ? 6.166 -2.184 -19.127 1.00 56.81 106 ARG A C 1
ATOM 803 O O . ARG A 1 106 ? 5.254 -2.906 -18.728 1.00 56.81 106 ARG A O 1
ATOM 810 N N . GLY A 1 107 ? 7.035 -1.560 -18.336 1.00 62.47 107 GLY A N 1
ATOM 811 C CA . GLY A 1 107 ? 6.831 -1.543 -16.896 1.00 62.47 107 GLY A CA 1
ATOM 812 C C . GLY A 1 107 ? 5.504 -0.862 -16.590 1.00 62.47 107 GLY A C 1
ATOM 813 O O . GLY A 1 107 ? 5.118 0.057 -17.314 1.00 62.47 107 GLY A O 1
ATOM 814 N N . SER A 1 108 ? 4.812 -1.316 -15.551 1.00 72.56 108 SER A N 1
ATOM 815 C CA . SER A 1 108 ? 3.553 -0.703 -15.119 1.00 72.56 108 SER A CA 1
ATOM 816 C C . SER A 1 108 ? 3.758 0.687 -14.513 1.00 72.56 108 SER A C 1
ATOM 818 O O . SER A 1 108 ? 2.782 1.353 -14.199 1.00 72.56 108 SER A O 1
ATOM 820 N N . GLY A 1 109 ? 5.012 1.113 -14.305 1.00 78.38 109 GLY A N 1
ATOM 821 C CA . GLY A 1 109 ? 5.368 2.346 -13.598 1.00 78.38 109 GLY A CA 1
ATOM 822 C C . GLY A 1 109 ? 5.363 2.173 -12.076 1.00 78.38 109 GLY A C 1
ATOM 823 O O . GLY A 1 109 ? 5.731 3.091 -11.344 1.00 78.38 109 GLY A O 1
ATOM 824 N N . ARG A 1 110 ? 4.984 0.976 -11.612 1.00 85.88 110 ARG A N 1
ATOM 825 C CA . ARG A 1 110 ? 4.759 0.601 -10.212 1.00 85.88 110 ARG A CA 1
ATOM 826 C C . ARG A 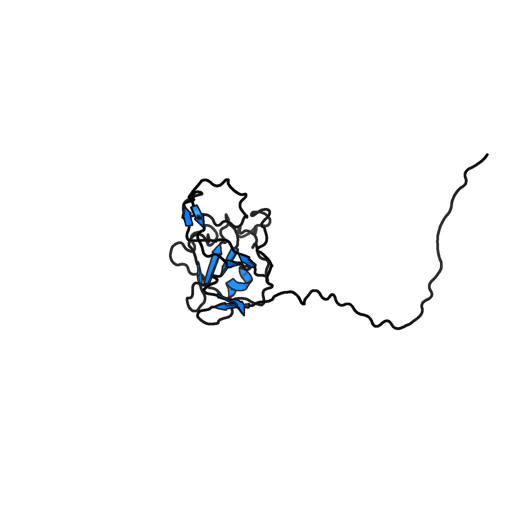1 110 ? 5.891 -0.256 -9.640 1.00 85.88 110 ARG A C 1
ATOM 828 O O . ARG A 1 110 ? 5.853 -0.673 -8.482 1.00 85.88 110 ARG A O 1
ATOM 835 N N . GLU A 1 111 ? 6.910 -0.558 -10.446 1.00 84.75 111 GLU A N 1
ATOM 836 C CA . GLU A 1 111 ? 8.035 -1.394 -10.045 1.00 84.75 111 GLU A CA 1
ATOM 837 C C . GLU A 1 111 ? 8.956 -0.698 -9.036 1.00 84.75 111 GLU A C 1
ATOM 839 O O . GLU A 1 111 ? 9.597 0.312 -9.327 1.00 84.75 111 GLU A O 1
ATOM 844 N N . VAL A 1 112 ? 9.112 -1.303 -7.859 1.00 85.25 112 VAL A N 1
ATOM 845 C CA . VAL A 1 112 ? 10.144 -0.896 -6.898 1.00 85.25 112 VAL A CA 1
ATOM 846 C C . VAL A 1 112 ? 11.558 -1.187 -7.414 1.00 85.25 112 VAL A C 1
ATOM 848 O O . VAL A 1 112 ? 11.804 -2.169 -8.123 1.00 85.25 112 VAL A O 1
ATOM 851 N N . MET A 1 113 ? 12.515 -0.349 -7.009 1.00 77.06 113 MET A N 1
ATOM 852 C CA . MET A 1 113 ? 13.921 -0.488 -7.388 1.00 77.06 113 MET A CA 1
ATOM 853 C C . MET A 1 113 ? 14.526 -1.768 -6.785 1.00 77.06 113 MET A C 1
ATOM 855 O O . MET A 1 113 ? 14.613 -1.912 -5.567 1.00 77.06 113 MET A O 1
ATOM 859 N N . ARG A 1 114 ? 14.929 -2.715 -7.641 1.00 76.12 114 ARG A N 1
ATOM 860 C CA . ARG A 1 114 ? 15.339 -4.073 -7.234 1.00 76.12 114 ARG A CA 1
ATOM 861 C C . ARG A 1 114 ? 16.756 -4.088 -6.632 1.00 76.12 114 ARG A C 1
ATOM 863 O O . ARG A 1 114 ? 17.642 -3.477 -7.228 1.00 76.12 114 ARG A O 1
ATOM 870 N N . PRO A 1 115 ? 17.032 -4.834 -5.538 1.00 64.88 115 PRO A N 1
ATOM 871 C CA . PRO A 1 115 ? 18.347 -4.796 -4.883 1.00 64.88 115 PRO A CA 1
ATOM 872 C C . PRO A 1 115 ? 19.467 -5.488 -5.678 1.00 64.88 115 PRO A C 1
ATOM 874 O O . PRO A 1 115 ? 20.634 -5.147 -5.518 1.00 64.88 115 PRO A O 1
ATOM 877 N N . TYR A 1 116 ? 19.116 -6.458 -6.531 1.00 65.06 116 TYR A N 1
ATOM 878 C CA . TYR A 1 116 ? 20.057 -7.351 -7.226 1.00 65.06 116 TYR A CA 1
ATOM 879 C C . TYR A 1 116 ? 19.975 -7.236 -8.759 1.00 65.06 116 TYR A C 1
ATOM 881 O O . TYR A 1 116 ? 20.208 -8.200 -9.483 1.00 65.06 116 TYR A O 1
ATOM 889 N N . GLY A 1 117 ? 19.610 -6.058 -9.271 1.00 65.50 117 GLY A N 1
ATOM 890 C CA . GLY A 1 117 ? 19.507 -5.809 -10.710 1.00 65.50 117 GLY A CA 1
ATOM 891 C C . GLY A 1 117 ? 18.224 -6.342 -11.365 1.00 65.50 117 GLY A C 1
ATOM 892 O O . GLY A 1 117 ? 17.229 -6.660 -10.711 1.00 65.50 117 GLY A O 1
ATOM 893 N N . TRP A 1 118 ? 18.228 -6.375 -12.699 1.00 67.69 118 TRP A N 1
ATOM 894 C CA . TRP A 1 118 ? 17.028 -6.551 -13.530 1.00 67.69 118 TRP A CA 1
ATOM 895 C C . TRP A 1 118 ? 16.593 -8.014 -13.735 1.00 67.69 118 TRP A C 1
ATOM 897 O O . TRP A 1 118 ? 15.498 -8.250 -14.243 1.00 67.69 118 TRP A O 1
ATOM 907 N N . GLU A 1 119 ? 17.413 -8.981 -13.318 1.00 78.00 119 GLU A N 1
ATOM 908 C CA . GLU A 1 119 ? 17.220 -10.428 -13.528 1.00 78.00 119 GLU A CA 1
ATOM 909 C C . GLU A 1 119 ? 16.325 -11.102 -12.474 1.00 78.00 119 GLU A C 1
ATOM 911 O O . GLU A 1 119 ? 16.082 -12.307 -12.532 1.00 78.00 119 GLU A O 1
ATOM 916 N N . THR A 1 120 ? 15.810 -10.332 -11.513 1.00 84.25 120 THR A N 1
ATOM 917 C CA . THR A 1 120 ? 14.864 -10.809 -10.494 1.00 84.25 120 THR A CA 1
ATOM 918 C C . THR A 1 120 ? 13.473 -10.220 -10.702 1.00 84.25 120 THR A C 1
ATOM 920 O O . THR A 1 120 ? 13.342 -9.111 -11.215 1.00 84.25 120 THR A O 1
ATOM 923 N N . VAL A 1 121 ? 12.425 -10.928 -10.286 1.00 86.38 121 VAL A N 1
ATOM 924 C CA . VAL A 1 121 ? 11.040 -10.428 -10.195 1.00 86.38 121 VAL A CA 1
ATOM 925 C C . VAL A 1 121 ? 10.568 -10.449 -8.748 1.00 86.38 121 VAL A C 1
ATOM 927 O O . VAL A 1 121 ? 11.119 -11.181 -7.926 1.00 86.38 121 VAL A O 1
ATOM 930 N N . SER A 1 122 ? 9.552 -9.645 -8.428 1.00 89.25 122 SER A N 1
ATOM 931 C CA . SER A 1 122 ? 8.885 -9.772 -7.135 1.00 89.25 122 SER A CA 1
ATOM 932 C C . SER A 1 122 ? 8.201 -11.138 -7.040 1.00 89.25 122 SER A C 1
ATOM 934 O O . SER A 1 122 ? 7.487 -11.560 -7.948 1.00 89.25 122 SER A O 1
ATOM 936 N N . ALA A 1 123 ? 8.427 -11.805 -5.915 1.00 90.06 123 ALA A N 1
ATOM 937 C CA . ALA A 1 123 ? 7.610 -12.888 -5.386 1.00 90.06 123 ALA A CA 1
ATOM 938 C C . ALA A 1 123 ? 7.067 -12.480 -4.004 1.00 90.06 123 ALA A C 1
ATOM 940 O O . ALA A 1 123 ? 6.982 -13.295 -3.084 1.00 90.06 123 ALA A O 1
ATOM 941 N N . GLY A 1 124 ? 6.757 -11.187 -3.851 1.00 90.88 124 GLY A N 1
ATOM 942 C CA . GLY A 1 124 ? 6.087 -10.636 -2.682 1.00 90.88 124 GLY A CA 1
ATOM 943 C C . GLY A 1 124 ? 4.685 -11.204 -2.482 1.00 90.88 124 GLY A C 1
ATOM 944 O O . GLY A 1 124 ? 4.220 -12.076 -3.221 1.00 90.88 124 GLY A O 1
ATOM 945 N N . ARG A 1 125 ? 3.979 -10.706 -1.463 1.00 91.81 125 ARG A N 1
ATOM 946 C CA . ARG A 1 125 ? 2.563 -11.059 -1.315 1.00 91.81 125 ARG A CA 1
ATOM 947 C C . ARG A 1 125 ? 1.777 -10.540 -2.518 1.00 91.81 125 ARG A C 1
ATOM 949 O O . ARG A 1 125 ? 2.022 -9.428 -2.975 1.00 91.81 125 ARG A O 1
ATOM 956 N N . ARG A 1 126 ? 0.842 -11.370 -2.974 1.00 94.62 126 ARG A N 1
ATOM 957 C CA . ARG A 1 126 ? -0.274 -10.990 -3.843 1.00 94.62 126 ARG A CA 1
ATOM 958 C C . ARG A 1 126 ? -1.417 -10.420 -3.010 1.00 94.62 126 ARG A C 1
ATOM 960 O O . ARG A 1 126 ? -1.380 -10.504 -1.779 1.00 94.62 126 ARG A O 1
ATOM 967 N N . ASP A 1 127 ? -2.417 -9.889 -3.702 1.00 96.56 127 ASP A N 1
ATOM 968 C CA . ASP A 1 127 ? -3.706 -9.445 -3.160 1.00 96.56 127 ASP A CA 1
ATOM 969 C C . ASP A 1 127 ? -3.564 -8.350 -2.091 1.00 96.56 127 ASP A C 1
ATOM 971 O O . ASP A 1 127 ? -4.384 -8.207 -1.185 1.00 96.56 127 ASP A O 1
ATOM 975 N N . SER A 1 128 ? -2.481 -7.574 -2.175 1.00 96.75 128 SER A N 1
ATOM 976 C CA . SER A 1 128 ? -2.198 -6.482 -1.246 1.00 96.75 128 SER A CA 1
ATOM 977 C C . SER A 1 128 ? -3.115 -5.290 -1.493 1.00 96.75 128 SER A C 1
ATOM 979 O O . SER A 1 128 ? -3.412 -4.959 -2.641 1.00 96.75 128 SER A O 1
ATOM 981 N N . VAL A 1 129 ? -3.520 -4.608 -0.422 1.00 97.81 129 VAL A N 1
ATOM 982 C CA . VAL A 1 129 ? -4.350 -3.404 -0.543 1.00 97.81 129 VAL A CA 1
ATOM 983 C C . VAL A 1 129 ? -3.451 -2.207 -0.823 1.00 97.81 129 VAL A C 1
ATOM 985 O O . VAL A 1 129 ? -2.644 -1.829 0.029 1.00 97.81 129 VAL A O 1
ATOM 988 N N . VAL A 1 130 ? -3.602 -1.598 -1.994 1.00 97.75 130 VAL A N 1
ATOM 989 C CA . VAL A 1 130 ? -2.949 -0.337 -2.352 1.00 97.75 130 VAL A CA 1
ATOM 990 C C . VAL A 1 130 ? -3.837 0.813 -1.896 1.00 97.75 130 VAL A C 1
ATOM 992 O O . VAL A 1 130 ? -5.020 0.871 -2.241 1.00 97.75 130 VAL A O 1
ATOM 995 N N . VAL A 1 131 ? -3.264 1.730 -1.121 1.00 98.19 131 VAL A N 1
ATOM 996 C CA . VAL A 1 131 ? -3.936 2.936 -0.613 1.00 98.19 131 VAL A CA 1
ATOM 997 C C . VAL A 1 131 ? -3.053 4.157 -0.835 1.00 98.19 131 VAL A C 1
ATOM 999 O O . VAL A 1 131 ? -1.826 4.040 -0.917 1.00 98.19 131 VAL A O 1
ATOM 1002 N N . HIS A 1 132 ? -3.654 5.346 -0.885 1.00 97.88 132 HIS A N 1
ATOM 1003 C CA . HIS A 1 132 ? -2.868 6.575 -0.864 1.00 97.88 132 HIS A CA 1
ATOM 1004 C C . HIS A 1 132 ? -2.106 6.676 0.477 1.00 97.88 132 HIS A C 1
ATOM 1006 O O . HIS A 1 132 ? -2.729 6.559 1.536 1.00 97.88 132 HIS A O 1
ATOM 1012 N N . PRO A 1 133 ? -0.781 6.937 0.491 1.00 96.94 133 PRO A N 1
ATOM 1013 C CA . PRO A 1 133 ? 0.020 6.865 1.712 1.00 96.94 133 PRO A CA 1
ATOM 1014 C C . PRO A 1 133 ? -0.520 7.706 2.873 1.00 96.94 133 PRO A C 1
ATOM 1016 O O . PRO A 1 133 ? -0.543 7.257 4.014 1.00 96.94 133 PRO A O 1
ATOM 1019 N N . GLU A 1 134 ? -0.998 8.919 2.598 1.00 96.88 134 GLU A N 1
ATOM 1020 C CA . GLU A 1 134 ? -1.491 9.826 3.644 1.00 96.88 134 GLU A CA 1
ATOM 1021 C C . GLU A 1 134 ? -2.813 9.407 4.304 1.00 96.88 134 GLU A C 1
ATOM 1023 O O . GLU A 1 134 ? -3.112 9.914 5.382 1.00 96.88 134 GLU A O 1
ATOM 1028 N N . ASP A 1 135 ? -3.559 8.455 3.738 1.00 97.94 135 ASP A N 1
ATOM 1029 C CA . ASP A 1 135 ? -4.798 7.965 4.360 1.00 97.94 135 ASP A CA 1
ATOM 1030 C C . ASP A 1 135 ? -4.508 7.022 5.547 1.00 97.94 135 ASP A C 1
ATOM 1032 O O . ASP A 1 135 ? -5.379 6.786 6.388 1.00 97.94 135 ASP A O 1
ATOM 1036 N N . VAL A 1 136 ? -3.266 6.518 5.642 1.00 96.31 136 VAL A N 1
ATOM 1037 C CA . VAL A 1 136 ? -2.828 5.511 6.625 1.00 96.31 136 VAL A CA 1
ATOM 1038 C C . VAL A 1 136 ? -1.541 5.875 7.382 1.00 96.31 136 VAL A C 1
ATOM 1040 O O . VAL A 1 136 ? -1.394 5.513 8.550 1.00 96.31 136 VAL A O 1
ATOM 1043 N N . LEU A 1 137 ? -0.618 6.641 6.784 1.00 95.19 137 LEU A N 1
ATOM 1044 C CA . LEU A 1 137 ? 0.638 7.062 7.427 1.00 95.19 137 LEU A CA 1
ATOM 1045 C C . LEU A 1 137 ? 0.460 7.751 8.797 1.00 95.19 137 LEU A C 1
ATOM 1047 O O . LEU A 1 137 ? 1.272 7.465 9.672 1.00 95.19 137 LEU A O 1
ATOM 1051 N N . PRO A 1 138 ? -0.576 8.578 9.064 1.00 95.06 138 PRO A N 1
ATOM 1052 C CA . PRO A 1 138 ? -0.795 9.151 10.399 1.00 95.06 138 PRO A CA 1
ATOM 1053 C C . PRO A 1 138 ? -1.026 8.118 11.518 1.00 95.06 138 PRO A C 1
ATOM 1055 O O . PRO A 1 138 ? -0.917 8.461 12.693 1.00 95.06 138 PRO A O 1
ATOM 1058 N N . ARG A 1 139 ? -1.352 6.864 11.170 1.00 95.31 139 ARG A N 1
ATOM 1059 C CA . ARG A 1 139 ? -1.643 5.754 12.096 1.00 95.31 139 ARG A CA 1
ATOM 1060 C C . ARG A 1 139 ? -0.569 4.649 12.078 1.00 95.31 139 ARG A C 1
ATOM 1062 O O . ARG A 1 139 ? -0.677 3.686 12.840 1.00 95.31 139 ARG A O 1
ATOM 1069 N N . LEU A 1 140 ? 0.474 4.773 11.246 1.00 95.75 140 LEU A N 1
ATOM 1070 C CA . LEU A 1 140 ? 1.587 3.818 11.149 1.00 95.75 140 LEU A CA 1
ATOM 1071 C C . LEU A 1 140 ? 2.932 4.467 11.494 1.00 95.75 140 LEU A C 1
ATOM 1073 O O . LEU A 1 140 ? 3.205 5.610 11.145 1.00 95.75 140 LEU A O 1
ATOM 1077 N N . THR A 1 141 ? 3.817 3.704 12.130 1.00 93.81 141 THR A N 1
ATOM 1078 C CA . THR A 1 141 ? 5.182 4.129 12.457 1.00 93.81 141 THR A CA 1
ATOM 1079 C C . THR A 1 141 ? 6.212 3.468 11.531 1.00 93.81 141 THR A C 1
ATOM 1081 O O . THR A 1 141 ? 6.044 2.304 11.154 1.00 93.81 141 THR A O 1
ATOM 1084 N N . PRO A 1 142 ? 7.306 4.164 11.163 1.00 91.94 142 PRO A N 1
ATOM 1085 C CA . PRO A 1 142 ? 8.439 3.551 10.475 1.00 91.94 142 PRO A CA 1
ATOM 1086 C C . PRO A 1 142 ? 9.031 2.373 11.258 1.00 91.94 142 PRO A C 1
ATOM 1088 O O . PRO A 1 142 ? 9.416 2.504 12.418 1.00 91.94 142 PRO A O 1
ATOM 1091 N N . PHE A 1 143 ? 9.153 1.224 10.596 1.00 85.06 143 PHE A N 1
ATOM 1092 C CA . PHE A 1 143 ? 9.866 0.049 11.087 1.00 85.06 143 PHE A CA 1
ATOM 1093 C C . PHE A 1 143 ? 11.258 -0.001 10.442 1.00 85.06 143 PHE A C 1
ATOM 1095 O O . PHE A 1 143 ? 11.482 -0.647 9.418 1.00 85.06 143 PHE A O 1
ATOM 1102 N N . THR A 1 144 ? 12.207 0.715 11.043 1.00 71.56 144 THR A N 1
ATOM 1103 C CA . THR A 1 144 ? 13.567 0.949 10.524 1.00 71.56 144 THR A CA 1
ATOM 1104 C C . THR A 1 144 ? 14.574 -0.144 10.910 1.00 71.56 144 THR A C 1
ATOM 1106 O O . THR A 1 144 ? 15.736 0.132 11.199 1.00 71.56 144 THR A O 1
ATOM 1109 N N . CYS A 1 145 ? 14.151 -1.412 10.922 1.00 64.75 145 CYS A N 1
ATOM 1110 C CA . CYS A 1 145 ? 15.062 -2.534 11.155 1.00 64.75 145 CYS A CA 1
ATOM 1111 C C . CYS A 1 145 ? 15.716 -2.988 9.839 1.00 64.75 145 CYS A C 1
ATOM 1113 O O . CYS A 1 145 ? 15.019 -3.259 8.860 1.00 64.75 145 CYS A O 1
ATOM 1115 N N . GLY A 1 146 ? 17.047 -3.105 9.821 1.00 71.25 146 GLY A N 1
ATOM 1116 C CA . GLY A 1 146 ? 17.798 -3.559 8.648 1.00 71.25 146 GLY A CA 1
ATOM 1117 C C . GLY A 1 146 ? 17.670 -2.618 7.442 1.00 71.25 146 GLY A C 1
ATOM 1118 O O . GLY A 1 146 ? 17.574 -1.402 7.587 1.00 71.25 146 GLY A O 1
ATOM 1119 N N . ALA A 1 147 ? 17.660 -3.184 6.234 1.00 74.75 147 ALA A N 1
ATOM 1120 C CA . ALA A 1 147 ? 17.630 -2.426 4.979 1.00 74.75 147 ALA A CA 1
ATOM 1121 C C . ALA A 1 147 ? 16.232 -1.886 4.592 1.00 74.75 147 ALA A C 1
ATOM 1123 O O . ALA A 1 147 ? 16.050 -1.334 3.505 1.00 74.75 147 ALA A O 1
ATOM 1124 N N . ASN A 1 148 ? 15.225 -2.019 5.459 1.00 75.56 148 ASN A N 1
ATOM 1125 C CA . ASN A 1 148 ? 13.811 -1.768 5.138 1.00 75.56 148 ASN A CA 1
ATOM 1126 C C . ASN A 1 148 ? 13.493 -0.294 4.799 1.00 75.56 148 ASN A C 1
ATOM 1128 O O . ASN A 1 148 ? 12.443 0.002 4.223 1.00 75.56 148 ASN A O 1
ATOM 1132 N N . TRP A 1 149 ? 14.430 0.615 5.087 1.00 81.56 149 TRP A N 1
ATOM 1133 C CA . TRP A 1 149 ? 14.353 2.051 4.801 1.00 81.56 149 TRP A CA 1
ATOM 1134 C C . TRP A 1 149 ? 15.473 2.566 3.865 1.00 81.56 149 TRP A C 1
ATOM 1136 O O . TRP A 1 149 ? 15.693 3.767 3.764 1.00 81.56 149 TRP A O 1
ATOM 1146 N N . ALA A 1 150 ? 16.204 1.674 3.184 1.00 78.69 150 ALA A N 1
ATOM 1147 C CA . ALA A 1 150 ? 17.467 1.985 2.497 1.00 78.69 150 ALA A CA 1
ATOM 1148 C C . ALA A 1 150 ? 17.334 2.581 1.072 1.00 78.69 150 ALA A C 1
ATOM 1150 O O . ALA A 1 150 ? 18.018 2.133 0.154 1.00 78.69 150 ALA A O 1
ATOM 1151 N N . GLY A 1 151 ? 16.447 3.559 0.860 1.00 81.00 151 GLY A N 1
ATOM 1152 C CA . GLY A 1 151 ? 16.447 4.373 -0.367 1.00 81.00 151 GLY A CA 1
ATOM 1153 C C . GLY A 1 151 ? 17.191 5.703 -0.189 1.00 81.00 151 GLY A C 1
ATOM 1154 O O . GLY A 1 151 ? 17.654 6.032 0.902 1.00 81.00 151 GLY A O 1
ATOM 1155 N N . CYS A 1 152 ? 17.312 6.472 -1.270 1.00 83.88 152 CYS A N 1
ATOM 1156 C CA . CYS A 1 152 ? 18.004 7.759 -1.306 1.00 83.88 152 CYS A CA 1
ATOM 1157 C C . CYS A 1 152 ? 17.160 8.888 -0.688 1.00 83.88 152 CYS A C 1
ATOM 1159 O O . CYS A 1 152 ? 17.670 9.666 0.117 1.00 83.88 152 CYS A O 1
ATOM 1161 N N . CYS A 1 153 ? 15.863 8.953 -1.020 1.00 85.38 153 CYS A N 1
ATOM 1162 C CA . CYS A 1 153 ? 14.948 10.022 -0.570 1.00 85.38 153 CYS A CA 1
ATOM 1163 C C . CYS A 1 153 ? 13.776 9.524 0.308 1.00 85.38 153 CYS A C 1
ATOM 1165 O O . CYS A 1 153 ? 12.861 10.275 0.672 1.00 85.38 153 CYS A O 1
ATOM 1167 N N . GLY A 1 154 ? 13.767 8.234 0.629 1.00 89.12 154 GLY A N 1
ATOM 1168 C CA . GLY A 1 154 ? 12.685 7.553 1.332 1.00 89.12 154 GLY A CA 1
ATOM 1169 C C . GLY A 1 154 ? 12.880 6.039 1.285 1.00 89.12 154 GLY A C 1
ATOM 1170 O O . GLY A 1 154 ? 13.908 5.572 0.802 1.00 89.12 154 GLY A O 1
ATOM 1171 N N . PRO A 1 155 ? 11.922 5.244 1.776 1.00 92.00 155 PRO A N 1
ATOM 1172 C CA . PRO A 1 155 ? 12.014 3.797 1.675 1.00 92.00 155 PRO A CA 1
ATOM 1173 C C . PRO A 1 155 ? 11.898 3.323 0.217 1.00 92.00 155 PRO A C 1
ATOM 1175 O O . PRO A 1 155 ? 10.997 3.733 -0.510 1.00 92.00 155 PRO A O 1
ATOM 1178 N N . ALA A 1 156 ? 12.758 2.391 -0.199 1.00 89.75 156 ALA A N 1
ATOM 1179 C CA . ALA A 1 156 ? 12.716 1.813 -1.547 1.00 89.75 156 ALA A CA 1
ATOM 1180 C C . ALA A 1 156 ? 11.603 0.758 -1.757 1.00 89.75 156 ALA A C 1
ATOM 1182 O O . ALA A 1 156 ? 11.414 0.293 -2.875 1.00 89.75 156 ALA A O 1
ATOM 1183 N N . GLY A 1 157 ? 10.923 0.302 -0.695 1.00 91.12 157 GLY A N 1
ATOM 1184 C CA . GLY A 1 157 ? 9.936 -0.797 -0.721 1.00 91.12 157 GLY A CA 1
ATOM 1185 C C . GLY A 1 157 ? 10.509 -2.206 -0.988 1.00 91.12 157 GLY A C 1
ATOM 1186 O O . GLY A 1 157 ? 9.891 -3.215 -0.655 1.00 91.12 157 GLY A O 1
ATOM 1187 N N . ALA A 1 158 ? 11.729 -2.305 -1.516 1.00 89.81 158 ALA A N 1
ATOM 1188 C CA . ALA A 1 158 ? 12.329 -3.552 -1.992 1.00 89.81 158 ALA A CA 1
ATOM 1189 C C . ALA A 1 158 ? 12.882 -4.509 -0.912 1.00 89.81 158 ALA A C 1
ATOM 1191 O O . ALA A 1 158 ? 13.403 -5.568 -1.247 1.00 89.81 158 ALA A O 1
ATOM 1192 N N . ASN A 1 159 ? 12.757 -4.174 0.375 1.00 88.75 159 ASN A N 1
ATOM 1193 C CA . ASN A 1 159 ? 13.246 -4.995 1.495 1.00 88.75 159 ASN A CA 1
ATOM 1194 C C . ASN A 1 159 ? 12.105 -5.498 2.410 1.00 88.75 159 ASN A C 1
ATOM 1196 O O . ASN A 1 159 ? 12.337 -6.004 3.507 1.00 88.75 159 ASN A O 1
ATOM 1200 N N . GLY A 1 160 ? 10.857 -5.396 1.936 1.00 89.44 160 GLY A N 1
ATOM 1201 C CA . GLY A 1 160 ? 9.662 -5.871 2.634 1.00 89.44 160 GLY A CA 1
ATOM 1202 C C . GLY A 1 160 ? 9.105 -4.867 3.653 1.00 89.44 160 GLY A C 1
ATOM 1203 O O . GLY A 1 160 ? 9.497 -3.698 3.639 1.00 89.44 160 GLY A O 1
ATOM 1204 N N . PRO A 1 161 ? 8.187 -5.308 4.539 1.00 93.00 161 PRO A N 1
ATOM 1205 C CA . PRO A 1 161 ? 7.421 -4.416 5.402 1.00 93.00 161 PRO A CA 1
ATOM 1206 C C . PRO A 1 161 ? 8.283 -3.482 6.252 1.00 93.00 161 PRO A C 1
ATOM 1208 O O . PRO A 1 161 ? 9.145 -3.915 7.026 1.00 93.00 161 PRO A O 1
ATOM 1211 N N . ASN A 1 162 ? 8.006 -2.192 6.104 1.00 94.38 162 ASN A N 1
ATOM 1212 C CA . ASN A 1 162 ? 8.766 -1.076 6.659 1.00 94.38 162 ASN A CA 1
ATOM 1213 C C . ASN A 1 162 ? 7.884 -0.065 7.408 1.00 94.38 162 ASN A C 1
ATOM 1215 O O . ASN A 1 162 ? 8.393 0.927 7.923 1.00 94.38 162 ASN A O 1
ATOM 1219 N N . LEU A 1 163 ? 6.585 -0.347 7.529 1.00 96.38 163 LEU A N 1
ATOM 1220 C CA . LEU A 1 163 ? 5.650 0.363 8.392 1.00 96.38 163 LEU A CA 1
ATOM 1221 C C . LEU A 1 163 ? 4.967 -0.619 9.351 1.00 96.38 163 LEU A C 1
ATOM 1223 O O . LEU A 1 163 ? 4.604 -1.742 8.980 1.00 96.38 163 LEU A O 1
ATOM 1227 N N . ALA A 1 164 ? 4.778 -0.186 10.593 1.00 96.50 164 ALA A N 1
ATOM 1228 C CA . ALA A 1 164 ? 4.162 -0.965 11.655 1.00 96.50 164 ALA A CA 1
ATOM 1229 C C . ALA A 1 164 ? 3.014 -0.210 12.333 1.00 96.50 164 ALA A C 1
ATOM 1231 O O . ALA A 1 164 ? 2.981 1.013 12.391 1.00 96.50 164 ALA A O 1
ATOM 1232 N N . CYS A 1 165 ? 2.068 -0.965 12.879 1.00 97.31 165 CYS A N 1
ATOM 1233 C CA . CYS A 1 165 ? 1.111 -0.459 13.853 1.00 97.31 165 CYS A CA 1
ATOM 1234 C C . CYS A 1 165 ? 1.810 -0.224 15.202 1.00 97.31 165 CYS A C 1
ATOM 1236 O O . CYS A 1 165 ? 2.760 -0.935 15.539 1.00 97.31 165 CYS A O 1
ATOM 1238 N N . ALA A 1 166 ? 1.271 0.674 16.031 1.0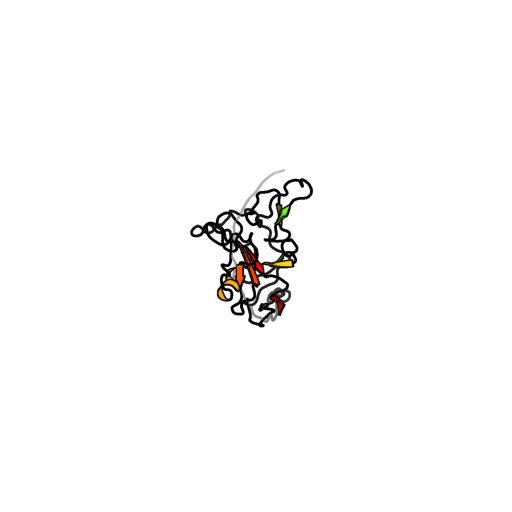0 94.50 166 ALA A N 1
ATOM 1239 C CA . ALA A 1 166 ? 1.709 0.887 17.414 1.00 94.50 166 ALA A CA 1
ATOM 1240 C C . ALA A 1 166 ? 1.759 -0.406 18.266 1.00 94.50 166 ALA A C 1
ATOM 1242 O O . ALA A 1 166 ? 2.576 -0.513 19.173 1.00 94.50 166 ALA A O 1
ATOM 1243 N N . CYS A 1 167 ? 0.962 -1.435 17.939 1.00 95.31 167 CYS A N 1
ATOM 1244 C CA . CYS A 1 167 ? 1.037 -2.762 18.575 1.00 95.31 167 CYS A CA 1
ATOM 1245 C C . CYS A 1 167 ? 2.239 -3.635 18.129 1.00 95.31 167 CYS A C 1
ATOM 1247 O O . CYS A 1 167 ? 2.305 -4.828 18.457 1.00 95.31 167 CYS A O 1
ATOM 1249 N N . GLY A 1 168 ? 3.149 -3.094 17.314 1.00 93.38 168 GLY A N 1
ATOM 1250 C CA . GLY A 1 168 ? 4.327 -3.772 16.761 1.00 93.38 168 GLY A CA 1
ATOM 1251 C C . GLY A 1 168 ? 4.051 -4.722 15.587 1.00 93.38 168 GLY A C 1
ATOM 1252 O O . GLY A 1 168 ? 4.970 -5.393 15.121 1.00 93.38 168 GLY A O 1
ATOM 1253 N N . SER A 1 169 ? 2.810 -4.822 15.095 1.00 95.19 169 SER A N 1
ATOM 1254 C CA . SER A 1 169 ? 2.522 -5.597 13.878 1.00 95.19 169 SER A CA 1
ATOM 1255 C C . SER A 1 169 ? 3.052 -4.859 12.647 1.00 95.19 169 SER A C 1
ATOM 1257 O O . SER A 1 169 ? 2.724 -3.692 12.455 1.00 95.19 169 SER A O 1
ATOM 1259 N N . ARG A 1 170 ? 3.857 -5.518 11.806 1.00 94.81 170 ARG A N 1
ATOM 1260 C CA . ARG A 1 170 ? 4.392 -4.943 10.556 1.00 94.81 170 ARG A CA 1
ATOM 1261 C C . ARG A 1 170 ? 3.325 -5.012 9.468 1.00 94.81 170 ARG A C 1
ATOM 1263 O O . ARG A 1 170 ? 3.126 -6.083 8.897 1.00 94.81 170 ARG A O 1
ATOM 1270 N N . LEU A 1 171 ? 2.617 -3.912 9.234 1.00 96.00 171 LEU A N 1
ATOM 1271 C CA . LEU A 1 171 ? 1.382 -3.908 8.449 1.00 96.00 171 LEU A CA 1
ATOM 1272 C C . LEU A 1 171 ? 1.563 -3.569 6.979 1.00 96.00 171 LEU A C 1
ATOM 1274 O O . LEU A 1 171 ? 0.736 -3.998 6.185 1.00 96.00 171 LEU A O 1
ATOM 1278 N N . ALA A 1 172 ? 2.591 -2.805 6.613 1.00 96.31 172 ALA A N 1
ATOM 1279 C CA . ALA A 1 172 ? 2.683 -2.285 5.257 1.00 96.31 172 ALA A CA 1
ATOM 1280 C C . ALA A 1 172 ? 4.117 -2.160 4.746 1.00 96.31 172 ALA A C 1
ATOM 1282 O O . ALA A 1 172 ? 5.080 -2.068 5.517 1.00 96.31 172 ALA A O 1
ATOM 1283 N N 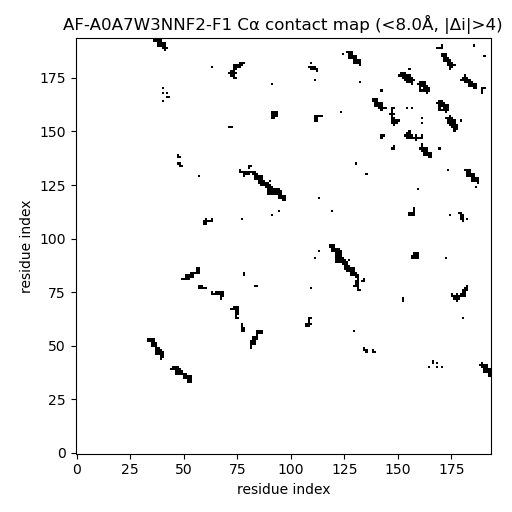. THR A 1 173 ? 4.221 -2.126 3.423 1.00 95.62 173 THR A N 1
ATOM 1284 C CA . THR A 1 173 ? 5.425 -1.750 2.690 1.00 95.62 173 THR A CA 1
ATOM 1285 C C . THR A 1 173 ? 5.121 -0.473 1.916 1.00 95.62 173 THR A C 1
ATOM 1287 O O . THR A 1 173 ? 4.232 -0.462 1.070 1.00 95.62 173 THR A O 1
ATOM 1290 N N . TRP A 1 174 ? 5.855 0.597 2.203 1.00 95.69 174 TRP A N 1
ATOM 1291 C CA . TRP A 1 174 ? 5.810 1.851 1.456 1.00 95.69 174 TRP A CA 1
ATOM 1292 C C . TRP A 1 174 ? 7.064 1.972 0.589 1.00 95.69 174 TRP A C 1
ATOM 1294 O O . TRP A 1 174 ? 8.185 1.844 1.092 1.00 95.69 174 TRP A O 1
ATOM 1304 N N . ALA A 1 175 ? 6.873 2.202 -0.706 1.00 94.56 175 ALA A N 1
ATOM 1305 C CA . ALA A 1 175 ? 7.893 2.713 -1.609 1.00 94.56 175 ALA A CA 1
ATOM 1306 C C . ALA A 1 175 ? 7.661 4.216 -1.782 1.00 94.56 175 ALA A C 1
ATOM 1308 O O . ALA A 1 175 ? 6.548 4.631 -2.089 1.00 94.56 175 ALA A O 1
ATOM 1309 N N . ALA A 1 176 ? 8.693 5.022 -1.543 1.00 93.69 176 ALA A N 1
ATOM 1310 C CA . ALA A 1 176 ? 8.679 6.476 -1.706 1.00 93.69 176 ALA A CA 1
ATOM 1311 C C . ALA A 1 176 ? 10.092 7.042 -1.914 1.00 93.69 176 ALA A C 1
ATOM 1313 O O . ALA A 1 176 ? 10.428 8.135 -1.438 1.00 93.69 176 ALA A O 1
ATOM 1314 N N . ASP A 1 177 ? 10.932 6.270 -2.601 1.00 90.94 177 ASP A N 1
ATOM 1315 C CA . ASP A 1 177 ? 12.213 6.744 -3.101 1.00 90.94 177 ASP A CA 1
ATOM 1316 C C . ASP A 1 177 ? 12.021 7.674 -4.314 1.00 90.94 177 ASP A C 1
ATOM 1318 O O . ASP A 1 177 ? 11.084 7.522 -5.100 1.00 90.94 177 ASP A O 1
ATOM 1322 N N . CYS A 1 178 ? 12.922 8.639 -4.482 1.00 89.50 178 CYS A N 1
ATOM 1323 C CA . CYS A 1 178 ? 12.857 9.633 -5.554 1.00 89.50 178 CYS A CA 1
ATOM 1324 C C . CYS A 1 178 ? 13.083 9.053 -6.962 1.00 89.50 178 CYS A C 1
ATOM 1326 O O . CYS A 1 178 ? 12.707 9.704 -7.933 1.00 89.50 178 CYS A O 1
ATOM 1328 N N . MET A 1 179 ? 13.631 7.839 -7.092 1.00 86.50 179 MET A N 1
ATOM 1329 C CA . MET A 1 179 ? 13.778 7.134 -8.375 1.00 86.50 179 MET A CA 1
ATOM 1330 C C . MET A 1 179 ? 12.696 6.068 -8.617 1.00 86.50 179 MET A C 1
ATOM 1332 O O . MET A 1 179 ? 12.699 5.423 -9.662 1.00 86.50 179 MET A O 1
ATOM 1336 N N . GLY A 1 180 ? 11.785 5.859 -7.661 1.00 89.06 180 GLY A N 1
ATOM 1337 C CA . GLY A 1 180 ? 10.767 4.806 -7.703 1.00 89.06 180 GLY A CA 1
ATOM 1338 C C . GLY A 1 180 ? 9.322 5.323 -7.749 1.00 89.06 180 GLY A C 1
ATOM 1339 O O . GLY A 1 180 ? 9.095 6.529 -7.936 1.00 89.06 180 GLY A O 1
ATOM 1340 N N . PRO A 1 181 ? 8.345 4.410 -7.575 1.00 92.44 181 PRO A N 1
ATOM 1341 C CA . PRO A 1 181 ? 6.939 4.738 -7.351 1.00 92.44 181 PRO A CA 1
ATOM 1342 C C . PRO A 1 181 ? 6.704 5.302 -5.938 1.00 92.44 181 PRO A C 1
ATOM 1344 O O . PRO A 1 181 ? 7.570 5.219 -5.063 1.00 92.44 181 PRO A O 1
ATOM 1347 N N . ASN A 1 182 ? 5.506 5.848 -5.708 1.00 93.69 182 ASN A N 1
ATOM 1348 C CA . ASN A 1 182 ? 5.029 6.305 -4.398 1.00 93.69 182 ASN A CA 1
ATOM 1349 C C . ASN A 1 182 ? 3.786 5.501 -3.973 1.00 93.69 182 ASN A C 1
ATOM 1351 O O . ASN A 1 182 ? 2.657 6.001 -3.967 1.00 93.69 182 ASN A O 1
ATOM 1355 N N . GLU A 1 183 ? 3.997 4.222 -3.671 1.00 94.81 183 GLU A N 1
ATOM 1356 C CA . GLU A 1 183 ? 2.937 3.245 -3.405 1.00 94.81 183 GLU A CA 1
ATOM 1357 C C . GLU A 1 183 ? 3.061 2.643 -2.010 1.00 94.81 183 GLU A C 1
ATOM 1359 O O . GLU A 1 183 ? 4.157 2.298 -1.557 1.00 94.81 183 GLU A O 1
ATOM 1364 N N . LEU A 1 184 ? 1.924 2.507 -1.326 1.00 97.06 184 LEU A N 1
ATOM 1365 C CA . LEU A 1 184 ? 1.825 1.879 -0.016 1.00 97.06 184 LEU A CA 1
ATOM 1366 C C . LEU A 1 184 ? 0.890 0.674 -0.105 1.00 97.06 184 LEU A C 1
ATOM 1368 O O . LEU A 1 184 ? -0.297 0.814 -0.391 1.00 97.06 184 LEU A O 1
ATOM 1372 N N . HIS A 1 185 ? 1.456 -0.499 0.170 1.00 97.75 185 HIS A N 1
ATOM 1373 C CA . HIS A 1 185 ? 0.781 -1.791 0.135 1.00 97.75 185 HIS A CA 1
ATOM 1374 C C . HIS A 1 185 ? 0.575 -2.308 1.560 1.00 97.75 185 HIS A C 1
ATOM 1376 O O . HIS A 1 185 ? 1.554 -2.547 2.278 1.00 97.75 185 HIS A O 1
ATOM 1382 N N . LEU A 1 186 ? -0.679 -2.510 1.968 1.00 98.06 186 LEU A N 1
ATOM 1383 C CA . LEU A 1 186 ? -1.030 -3.203 3.210 1.00 98.06 186 LEU A CA 1
ATOM 1384 C C . LEU A 1 186 ? -0.909 -4.726 3.017 1.00 98.06 186 LEU A C 1
ATOM 1386 O O . LEU A 1 186 ? -1.339 -5.272 2.001 1.00 98.06 186 LEU A O 1
ATOM 1390 N N . ASP A 1 187 ? -0.333 -5.417 4.004 1.00 96.62 187 ASP A N 1
ATOM 1391 C CA . ASP A 1 187 ? -0.207 -6.880 4.049 1.00 96.62 187 ASP A CA 1
ATOM 1392 C C . ASP A 1 187 ? -1.599 -7.505 4.297 1.00 96.62 187 ASP A C 1
ATOM 1394 O O . ASP A 1 187 ? -2.135 -7.349 5.401 1.00 96.62 187 ASP A O 1
ATOM 1398 N N . PRO A 1 188 ? -2.185 -8.231 3.323 1.00 95.62 188 PRO A N 1
ATOM 1399 C CA . PRO A 1 188 ? -3.586 -8.667 3.368 1.00 95.62 188 PRO A CA 1
ATOM 1400 C C . PRO A 1 188 ? -3.866 -9.764 4.405 1.00 95.62 188 PRO A C 1
ATOM 1402 O O . PRO A 1 188 ? -5.015 -10.122 4.632 1.00 95.62 188 PRO A O 1
ATOM 1405 N N . VAL A 1 189 ? -2.830 -10.302 5.060 1.00 95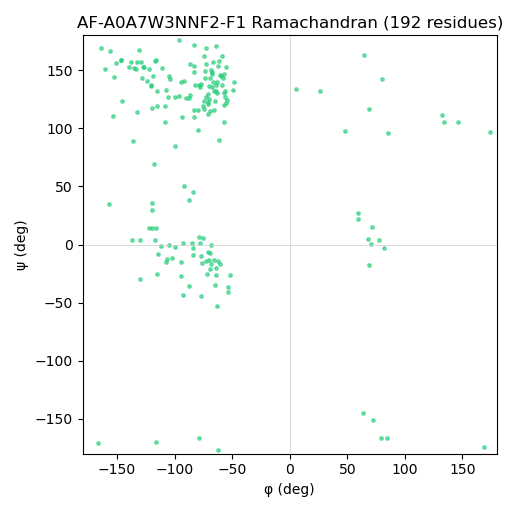.62 189 VAL A N 1
ATOM 1406 C CA . VAL A 1 189 ? -2.971 -11.248 6.181 1.00 95.62 189 VAL A CA 1
ATOM 1407 C C . VAL A 1 189 ? -2.937 -10.516 7.533 1.00 95.62 189 VAL A C 1
ATOM 1409 O O . VAL A 1 189 ? -3.288 -11.080 8.569 1.00 95.62 189 VAL A O 1
ATOM 1412 N N . ARG A 1 190 ? -2.486 -9.255 7.557 1.00 97.06 190 ARG A N 1
ATOM 1413 C CA . ARG A 1 190 ? -2.278 -8.460 8.782 1.00 97.06 190 ARG A CA 1
ATOM 1414 C C . ARG A 1 190 ? -3.198 -7.251 8.907 1.00 97.06 190 ARG A C 1
ATOM 1416 O O . ARG A 1 190 ? -3.213 -6.635 9.977 1.00 97.06 190 ARG A O 1
ATOM 1423 N N . VAL A 1 191 ? -3.949 -6.937 7.857 1.00 97.94 191 VAL A N 1
ATOM 1424 C CA . VAL A 1 191 ? -5.101 -6.037 7.908 1.00 97.94 191 VAL A CA 1
ATOM 1425 C C . VAL A 1 191 ? -6.381 -6.797 7.567 1.00 97.94 191 VAL A C 1
ATOM 1427 O O . VAL A 1 191 ? -6.324 -7.842 6.923 1.00 97.94 191 VAL A O 1
ATOM 1430 N N . TYR A 1 192 ? -7.527 -6.271 7.985 1.00 97.88 192 TYR A N 1
ATOM 1431 C CA . TYR A 1 192 ? -8.839 -6.715 7.515 1.00 97.88 192 TYR A CA 1
ATOM 1432 C C . TYR A 1 192 ? -9.720 -5.508 7.192 1.00 97.88 192 TYR A C 1
ATOM 1434 O O . TYR A 1 192 ? -9.538 -4.435 7.767 1.00 97.88 192 TYR A O 1
ATOM 1442 N N . ALA A 1 193 ? -10.645 -5.702 6.256 1.00 96.38 193 ALA A N 1
ATOM 1443 C CA . ALA A 1 193 ? -11.710 -4.763 5.931 1.00 96.38 193 ALA A CA 1
ATOM 1444 C C . ALA A 1 193 ? -12.876 -4.938 6.918 1.00 96.38 193 ALA A C 1
ATOM 1446 O O . ALA A 1 193 ? -13.242 -6.076 7.233 1.00 96.38 193 ALA A O 1
ATOM 1447 N N . GLY A 1 194 ? -13.436 -3.824 7.390 1.00 88.38 194 GLY A N 1
ATOM 1448 C CA . GLY A 1 194 ? -14.731 -3.747 8.076 1.00 88.38 194 GLY A CA 1
ATOM 1449 C C . GLY A 1 194 ? -15.756 -2.951 7.278 1.00 88.38 194 GLY A C 1
ATOM 1450 O O . GLY A 1 194 ? -15.349 -2.288 6.288 1.00 88.38 194 GLY A O 1
#

Sequence (194 aa):
MSLMVGADHTRRYGELEPDGTGRGQRRGSDDRNRCVTVFYCSKCGIELTGDLVVLPAVPDVDDPNDGRDKKSGRARSTVPRGCCAIDPDPWGAPFVPVEAPRRRARGSGREVMRPYGWETVSAGRRDSVVVHPEDVLPRLTPFTCGANWAGCCGPAGANGPNLACACGSRLATWAADCMGPNELHLDPVRVYAG

Solvent-accessible surface area (backbone atoms only — not comparable to full-atom values): 11386 Å² total; per-residue (Å²): 135,90,86,93,87,84,90,87,87,86,89,87,84,83,92,80,88,81,87,81,91,79,93,74,88,78,80,82,87,69,79,83,77,65,53,66,36,31,41,25,34,66,87,76,68,48,73,40,41,60,73,21,38,58,44,98,49,63,59,84,46,94,55,55,65,58,78,34,41,90,85,65,43,23,22,51,48,68,38,54,81,58,29,30,17,54,38,74,56,46,50,46,29,51,71,40,76,58,94,62,92,67,80,82,66,82,76,64,41,69,63,54,61,58,93,81,52,85,62,43,41,52,62,15,62,48,53,22,39,36,33,20,53,81,55,32,48,90,58,41,43,83,37,74,65,80,67,18,50,71,36,92,61,30,23,30,17,44,61,23,65,22,25,17,37,92,88,69,48,69,32,22,27,44,21,36,10,44,90,26,28,26,45,28,35,34,40,59,87,41,38,42,80,92

pLDDT: mean 80.76, std 20.69, range [31.67, 98.56]

Radius of gyration: 26.54 Å; Cα contacts (8 Å, |Δi|>4): 395; chains: 1; bounding box: 68×60×85 Å

Mean predicted aligned error: 11.54 Å

Organism: Streptomyces murinus (NCBI:txid33900)

Secondary structure (DSSP, 8-state):
------------------------------GGG--EE-EEETTT--B-SS-EEEPSSPPP-S-TTTT--TTT-PPPPSSPTTEEEEE-S-BSS-EEE-SS----PPP-S-----TT-TTEEE--BSSEEEE-GGGTGGG-EE--SGGGG-SSSS-BSTTS--EE-TTS-EEEEEE--TTS--EEEE-TTTEEE-

Foldseek 3Di:
DDDDDDDDDDDDDDDDDDDDDDDDDDDDPPPVPFDWWWKAFPVPRDTQFDTATEDAAQAFDPDQQPPQDPPLLAGAASADASHKYWAQDAAADDKDFDPDDDDDDDDSLQHFDAPPDDRTDHPHDGRWMKHQCVRGVVQKDFPPPDCQFVADRTGRSRPDQGIDGPVRHRFWGAHTHSVGHGIITGDPVGMDID